Protein 3EOP (pdb70)

InterPro domains:
  IPR002740 EVE domain [PF01878] (56-218)
  IPR015947 PUA-like superfamily [SSF88697] (55-221)
  IPR047197 Thymocyte nuclear protein 1-like, EVE domain [cd21133] (55-219)
  IPR052181 5-Hydroxymethylcytosine binding [PTHR14087] (1-223)

GO terms:
  GO:0005515 protein binding (F, IPI)
  GO:0001650 fibrillar center (C, IDA)
  GO:0005654 nucleoplasm (C, IDA)
  GO:0005634 nucleus (C, HDA)

Secondary structure (DSSP, 8-state):
-EEEEEEBSS--BSSSSB-B--SHHHHTSGGGEEE------HHHHHHHHH--TT-EEEEEE--SSS-EEEEEEEEEEEEEE-GGGT-TTSTT--TT--TTS-S-EEEEEEEEEEEEEEEEHHHHHHHHHHHHHHT-TTSS-HHHH-TT-SEEEE-HHHHHHHHHGGG--/-EEEEEPP------HHHHHHSGGGEEE------HHHHHHHHH--TT-EEEEEE--SSS-EEEEEEEESS--EE-GGGG-TTSTT--TT--TTS-S-EE-EEEEEEEEEEEEEHHHHHHHHHHHHHS--TTTT-HHHH-TT-SEEEE-HHHHHHHHHHHH--

Solvent-accessible surface area: 17360 Å² total; per-residue (Å²): 89,35,8,0,0,34,21,44,24,121,64,92,92,34,34,47,65,49,34,112,40,12,2,88,51,0,69,85,61,108,177,59,33,25,44,18,63,12,14,56,44,118,87,0,36,81,47,0,111,60,2,139,108,44,32,57,0,0,0,6,20,42,26,42,151,82,27,0,0,10,0,6,0,72,1,57,85,80,33,68,68,0,85,11,0,44,71,125,118,27,7,38,49,26,96,62,7,130,135,131,114,27,54,7,5,6,0,20,0,47,30,64,88,70,11,146,73,72,0,47,50,76,35,0,98,60,82,17,88,47,24,135,95,115,54,21,26,0,110,106,1,23,5,44,68,118,144,188,4,36,0,0,42,9,76,130,102,11,16,92,42,0,48,36,4,13,120,102,207,94,55,7,0,0,42,5,68,79,150,84,155,61,22,9,102,55,0,68,76,65,113,165,64,29,24,50,18,58,13,9,36,42,109,77,0,38,72,46,0,104,59,2,126,111,49,32,56,0,0,0,14,46,12,45,61,161,97,24,0,0,10,0,6,0,79,2,53,98,73,36,63,68,0,122,22,0,50,60,54,150,26,67,30,46,12,84,69,12,151,129,134,118,22,60,10,7,14,0,25,0,44,19,60,83,78,12,146,69,70,0,48,50,76,51,0,74,56,62,11,96,49,22,119,87,101,66,22,35,0,101,105,0,27,6,23,88,80,132,174,3,33,0,0,41,15,62,136,109,14,13,86,42,0,51,51,1,11,100,100,214

CATH classification: 3.10.590.10

Foldseek 3Di:
DEKEFEFACDWDADPNRTRHDAQVNLVVDVLSKDKPADDDDLVQQVVLQVDDFFHKYFYWHPDDVFTFTWAIKTFHWGKDDRVQCPVPPDPNHPPPADPVHGPGIITMIHGDTTQLDTDTVVNLVVVCVVCCVVPAQNVCPCVVVPVDHRMDDGDVRVVVVVNVVSPPD/DEKAFEQPLVSDDDQVVQCVPVQSKDKRDDDDDDVLQVVLQVFDFPHKYFYWYSPVPWIATWAMKTFPFGKDDHVLCCDPPHPNHPPPADPVHGPGIITMIHGDDTLLDTDTPVNLVVVCVVCCVPNALNVPPCVPVPVPRSMDDGDPRRVVVVNVVSVVD

Radius of gyration: 22.42 Å; Cα contacts (8 Å, |Δi|>4): 683; chains: 2; bounding box: 54×55×52 Å

Sequence (330 aa):
SHWLMKSEPESRLEKGVDVKFSIEDLKAQPKQTTCWDGVRNYQARNFLRAMKLGEEAFFYHSNCKEPGIAGLMKIVKEAYPDHTQFEKNNPHYDPSSKEDNPKWSMVDVQFVRMMKRFIPLAELKSYHQAHKATGGPLKNMVLFTRQRLSIQPLTQEEFDFVLSLEELESHWLMKSEPDVKFSIEDLKAQPKQTTCWDGVRNYQARNFLRAMKLGEEAFFYHSNCKEPGIAGLMKIVKEAYPDHTQFEKNNPHYDPSSKEDNPKWSMVDVQFVRMMKRFIPLAELKSYHQAHKATGGPLKNMVLFTRQRLSIQPLTQEEFDFVLSLEELE

Organism: Homo sapiens (NCBI:txid9606)

Nearest PDB structures (foldseek):
  3eop-assembly1_A  TM=1.006E+00  e=1.923E-37  Homo sapiens
  5j3e-assembly2_B  TM=9.908E-01  e=4.481E-33  Homo sapiens
  3eop-assembly2_B  TM=9.864E-01  e=2.620E-30  Homo sapiens
  2ar1-assembly1_A  TM=9.459E-01  e=8.388E-18  Leishmania major
  2g2x-assembly3_C  TM=8.924E-01  e=4.863E-16  Pseudomonas putida KT2440

Structure (mmCIF, N/CA/C/O backbone):
data_3EOP
#
_entry.id   3EOP
#
_cell.length_a   51.258
_cell.length_b   51.258
_cell.length_c   122.400
_cell.angle_alpha   90.000
_cell.angle_beta   90.000
_cell.angle_gamma   120.000
#
_symmetry.space_group_name_H-M   'P 31'
#
loop_
_entity.id
_entity.type
_entity.pdbx_description
1 polymer 'Thymocyte nuclear protein 1'
2 non-polymer 'SULFATE ION'
3 water water
#
loop_
_atom_site.group_PDB
_atom_site.id
_atom_site.type_symbol
_atom_site.label_atom_id
_atom_site.label_alt_id
_atom_site.label_comp_id
_atom_site.label_asym_id
_atom_site.label_entity_id
_atom_site.label_seq_id
_atom_site.pdbx_PDB_ins_code
_atom_site.Cartn_x
_atom_site.Cartn_y
_atom_site.Cartn_z
_atom_site.occupancy
_atom_site.B_iso_or_equiv
_atom_site.auth_seq_id
_atom_site.auth_comp_id
_atom_site.auth_asym_id
_atom_site.auth_atom_id
_atom_site.pdbx_PDB_model_num
ATOM 1 N N . SER A 1 2 ? -1.165 -0.385 48.329 1.00 35.15 55 SER A N 1
ATOM 2 C CA . SER A 1 2 ? -1.196 0.691 49.361 1.00 33.37 55 SER A CA 1
ATOM 3 C C . SER A 1 2 ? -0.603 0.240 50.683 1.00 33.85 55 SER A C 1
ATOM 4 O O . SER A 1 2 ? -0.742 -0.916 51.081 1.00 34.15 55 SER A O 1
ATOM 7 N N . HIS A 1 3 ? 0.062 1.174 51.354 1.00 34.45 56 HIS A N 1
ATOM 8 C CA . HIS A 1 3 ? 0.678 0.930 52.652 1.00 34.65 56 HIS A CA 1
ATOM 9 C C . HIS A 1 3 ? 0.157 2.018 53.581 1.00 32.50 56 HIS A C 1
ATOM 10 O O . HIS A 1 3 ? -0.087 3.147 53.148 1.00 33.41 56 HIS A O 1
ATOM 17 N N . TRP A 1 4 ? -0.003 1.697 54.858 1.00 30.27 57 TRP A N 1
ATOM 18 C CA . TRP A 1 4 ? -0.524 2.691 55.783 1.00 27.80 57 TRP A CA 1
ATOM 19 C C . TRP A 1 4 ? 0.190 2.821 57.120 1.00 27.24 57 TRP A C 1
ATOM 20 O O . TRP A 1 4 ? 0.987 1.965 57.516 1.00 23.51 57 TRP A O 1
ATOM 31 N N . LEU A 1 5 ? -0.131 3.923 57.795 1.00 25.96 58 LEU A N 1
ATOM 32 C CA . LEU A 1 5 ? 0.381 4.268 59.110 1.00 26.34 58 LEU A CA 1
ATOM 33 C C . LEU A 1 5 ? -0.846 4.615 59.953 1.00 27.30 58 LEU A C 1
ATOM 34 O O . LEU A 1 5 ? -1.634 5.494 59.588 1.00 28.43 58 LEU A O 1
ATOM 39 N N . MET A 1 6 ? -1.013 3.941 61.080 1.00 25.53 59 MET A N 1
ATOM 40 C CA . MET A 1 6 ? -2.173 4.208 61.916 1.00 26.75 59 MET A CA 1
ATOM 41 C C . MET A 1 6 ? -1.778 4.538 63.354 1.00 26.97 59 MET A C 1
ATOM 42 O O . MET A 1 6 ? -1.105 3.755 64.023 1.00 26.52 59 MET A O 1
ATOM 47 N N . LYS A 1 7 ? -2.200 5.715 63.810 1.00 29.50 60 LYS A N 1
ATOM 48 C CA . LYS A 1 7 ? -1.887 6.198 65.154 1.00 31.50 60 LYS A CA 1
ATOM 49 C C . LYS A 1 7 ? -2.924 5.803 66.201 1.00 31.02 60 LYS A C 1
ATOM 50 O O . LYS A 1 7 ? -4.113 5.686 65.904 1.00 29.57 60 LYS A O 1
ATOM 56 N N . SER A 1 8 ? -2.451 5.619 67.431 1.00 31.69 61 SER A N 1
ATOM 57 C CA . SER A 1 8 ? -3.297 5.251 68.564 1.00 32.42 61 SER A CA 1
ATOM 58 C C . SER A 1 8 ? -2.566 5.561 69.868 1.00 33.87 61 SER A C 1
ATOM 59 O O . SER A 1 8 ? -1.336 5.629 69.904 1.00 34.09 61 SER A O 1
ATOM 62 N N . GLU A 1 9 ? -3.331 5.740 70.938 1.00 36.39 62 GLU A N 1
ATOM 63 C CA . GLU A 1 9 ? -2.769 6.077 72.240 1.00 38.59 62 GLU A CA 1
ATOM 64 C C . GLU A 1 9 ? -2.118 4.918 72.976 1.00 39.05 62 GLU A C 1
ATOM 65 O O . GLU A 1 9 ? -2.793 3.980 73.388 1.00 38.72 62 GLU A O 1
ATOM 71 N N . PRO A 1 10 ? -0.787 4.966 73.142 1.00 38.60 63 PRO A N 1
ATOM 72 C CA . PRO A 1 10 ? -0.117 3.878 73.856 1.00 38.96 63 PRO A CA 1
ATOM 73 C C . PRO A 1 10 ? -0.403 3.956 75.359 1.00 39.15 63 PRO A C 1
ATOM 74 O O . PRO A 1 10 ? -0.820 2.975 75.964 1.00 39.42 63 PRO A O 1
ATOM 78 N N . GLU A 1 11 ? -0.197 5.128 75.952 1.00 39.33 64 GLU A N 1
ATOM 79 C CA . GLU A 1 11 ? -0.434 5.298 77.379 1.00 41.19 64 GLU A CA 1
ATOM 80 C C . GLU A 1 11 ? -1.781 5.949 77.689 1.00 41.45 64 GLU A C 1
ATOM 81 O O . GLU A 1 11 ? -2.313 6.730 76.899 1.00 41.55 64 GLU A O 1
ATOM 87 N N . SER A 1 12 ? -2.316 5.620 78.860 1.00 43.45 65 SER A N 1
ATOM 88 C CA . SER A 1 12 ? -3.606 6.121 79.329 1.00 45.10 65 SER A CA 1
ATOM 89 C C . SER A 1 12 ? -3.810 7.632 79.235 1.00 47.11 65 SER A C 1
ATOM 90 O O . SER A 1 12 ? -2.891 8.416 79.482 1.00 47.24 65 SER A O 1
ATOM 93 N N . ARG A 1 13 ? -5.031 8.024 78.878 1.00 48.68 66 ARG A N 1
ATOM 94 C CA . ARG A 1 13 ? -5.407 9.429 78.767 1.00 50.43 66 ARG A CA 1
ATOM 95 C C . ARG A 1 13 ? -6.919 9.542 78.618 1.00 50.84 66 ARG A C 1
ATOM 96 O O . ARG A 1 13 ? -7.511 8.946 77.717 1.00 50.11 66 ARG A O 1
ATOM 104 N N . LEU A 1 14 ? -7.543 10.311 79.503 1.00 51.68 67 LEU A N 1
ATOM 105 C CA . LEU A 1 14 ? -8.989 10.487 79.459 1.00 52.69 67 LEU A CA 1
ATOM 106 C C . LEU A 1 14 ? -9.381 11.573 78.459 1.00 53.48 67 LEU A C 1
ATOM 107 O O . LEU A 1 14 ? -8.682 12.576 78.302 1.00 53.94 67 LEU A O 1
ATOM 112 N N . GLU A 1 15 ? -10.503 11.362 77.780 1.00 54.46 68 GLU A N 1
ATOM 113 C CA . GLU A 1 15 ? -11.010 12.333 76.826 1.00 55.91 68 GLU A CA 1
ATOM 114 C C . GLU A 1 15 ? -12.261 12.924 77.478 1.00 55.73 68 GLU A C 1
ATOM 115 O O . GLU A 1 15 ? -12.166 13.579 78.523 1.00 56.17 68 GLU A O 1
ATOM 121 N N . LYS A 1 16 ? -13.427 12.696 76.885 1.00 54.49 69 LYS A N 1
ATOM 122 C CA . LYS A 1 16 ? -14.664 13.206 77.472 1.00 53.38 69 LYS A CA 1
ATOM 123 C C . LYS A 1 16 ? -14.993 12.302 78.651 1.00 52.34 69 LYS A C 1
ATOM 124 O O . LYS A 1 16 ? -16.088 11.746 78.741 1.00 52.66 69 LYS A O 1
ATOM 130 N N . GLY A 1 17 ? -14.023 12.159 79.548 1.00 50.78 70 GLY A N 1
ATOM 131 C CA . GLY A 1 17 ? -14.195 11.311 80.710 1.00 50.03 70 GLY A CA 1
ATOM 132 C C . GLY A 1 17 ? -13.755 9.883 80.440 1.00 49.77 70 GLY A C 1
ATOM 133 O O . GLY A 1 17 ? -13.450 9.142 81.372 1.00 49.91 70 GLY A O 1
ATOM 134 N N . VAL A 1 18 ? -13.713 9.500 79.165 1.00 49.65 71 VAL A N 1
ATOM 135 C CA . VAL A 1 18 ? -13.320 8.144 78.774 1.00 48.79 71 VAL A CA 1
ATOM 136 C C . VAL A 1 18 ? -11.853 7.986 78.364 1.00 48.13 71 VAL A C 1
ATOM 137 O O . VAL A 1 18 ? -11.282 8.843 77.689 1.00 46.92 71 VAL A O 1
ATOM 141 N N . ASP A 1 19 ? -11.265 6.861 78.763 1.00 47.87 72 ASP A N 1
ATOM 142 C CA . ASP A 1 19 ? -9.875 6.547 78.457 1.00 47.22 72 ASP A CA 1
ATOM 143 C C . ASP A 1 19 ? -9.769 5.956 77.049 1.00 46.40 72 ASP A C 1
ATOM 144 O O . ASP A 1 19 ? -10.466 4.995 76.716 1.00 46.25 72 ASP A O 1
ATOM 149 N N . VAL A 1 20 ? -8.886 6.527 76.237 1.00 44.33 73 VAL A N 1
ATOM 150 C CA . VAL A 1 20 ? -8.691 6.078 74.862 1.00 43.90 73 VAL A CA 1
ATOM 151 C C . VAL A 1 20 ? -7.419 5.257 74.666 1.00 43.29 73 VAL A C 1
ATOM 152 O O . VAL A 1 20 ? -7.009 5.002 73.535 1.00 42.82 73 VAL A O 1
ATOM 156 N N . LYS A 1 21 ? -6.803 4.841 75.767 1.00 42.22 74 LYS A N 1
ATOM 157 C CA . LYS A 1 21 ? -5.573 4.058 75.710 1.00 41.09 74 LYS A CA 1
ATOM 158 C C . LYS A 1 21 ? -5.698 2.782 74.879 1.00 39.92 74 LYS A C 1
ATOM 159 O O . LYS A 1 21 ? -6.742 2.126 74.860 1.00 39.47 74 LYS A O 1
ATOM 165 N N . PHE A 1 22 ? -4.610 2.437 74.200 1.00 39.21 75 PHE A N 1
ATOM 166 C CA . PHE A 1 22 ? -4.543 1.242 73.362 1.00 38.05 75 PHE A CA 1
ATOM 167 C C . PHE A 1 22 ? -3.214 1.249 72.612 1.00 37.93 75 PHE A C 1
ATOM 168 O O . PHE A 1 22 ? -3.077 1.897 71.574 1.00 37.56 75 PHE A O 1
ATOM 176 N N . SER A 1 23 ? -2.232 0.540 73.154 1.00 37.77 76 SER A N 1
ATOM 177 C CA . SER A 1 23 ? -0.923 0.461 72.533 1.00 37.32 76 SER A CA 1
ATOM 178 C C . SER A 1 23 ? -0.885 -0.763 71.636 1.00 37.45 76 SER A C 1
ATOM 179 O O . SER A 1 23 ? -1.916 -1.386 71.376 1.00 37.28 76 SER A O 1
ATOM 182 N N . ILE A 1 24 ? 0.308 -1.107 71.168 1.00 36.34 77 ILE A N 1
ATOM 183 C CA . ILE A 1 24 ? 0.478 -2.258 70.300 1.00 35.97 77 ILE A CA 1
ATOM 184 C C . ILE A 1 24 ? 0.291 -3.549 71.099 1.00 36.15 77 ILE A C 1
ATOM 185 O O . ILE A 1 24 ? -0.178 -4.558 70.566 1.00 34.49 77 ILE A O 1
ATOM 190 N N . GLU A 1 25 ? 0.635 -3.503 72.385 1.00 35.02 78 GLU A N 1
ATOM 191 C CA . GLU A 1 25 ? 0.507 -4.675 73.255 1.00 35.11 78 GLU A CA 1
ATOM 192 C C . GLU A 1 25 ? -0.965 -5.065 73.471 1.00 32.89 78 GLU A C 1
ATOM 193 O O . GLU A 1 25 ? -1.306 -6.250 73.554 1.00 30.38 78 GLU A O 1
ATOM 199 N N . ASP A 1 26 ? -1.831 -4.060 73.555 1.00 31.96 79 ASP A N 1
ATOM 200 C CA . ASP A 1 26 ? -3.259 -4.287 73.770 1.00 33.62 79 ASP A CA 1
ATOM 201 C C . ASP A 1 26 ? -3.889 -4.953 72.558 1.00 34.71 79 ASP A C 1
ATOM 202 O O . ASP A 1 26 ? -4.967 -5.541 72.652 1.00 34.52 79 ASP A O 1
ATOM 207 N N . LEU A 1 27 ? -3.220 -4.846 71.415 1.00 35.25 80 LEU A N 1
ATOM 208 C CA . LEU A 1 27 ? -3.720 -5.451 70.191 1.00 36.83 80 LEU A CA 1
ATOM 209 C C . LEU A 1 27 ? -3.311 -6.918 70.203 1.00 38.52 80 LEU A C 1
ATOM 210 O O . LEU A 1 27 ? -4.096 -7.809 69.858 1.00 37.84 80 LEU A O 1
ATOM 215 N N . LYS A 1 28 ? -2.070 -7.154 70.612 1.00 39.25 81 LYS A N 1
ATOM 216 C CA . LYS A 1 28 ? -1.531 -8.502 70.707 1.00 41.40 81 LYS A CA 1
ATOM 217 C C . LYS A 1 28 ? -2.381 -9.256 71.733 1.00 41.91 81 LYS A C 1
ATOM 218 O O . LYS A 1 28 ? -2.710 -10.426 71.542 1.00 40.51 81 LYS A O 1
ATOM 224 N N . ALA A 1 29 ? -2.755 -8.558 72.807 1.00 43.44 82 ALA A N 1
ATOM 225 C CA . ALA A 1 29 ? -3.571 -9.136 73.878 1.00 42.43 82 ALA A CA 1
ATOM 226 C C . ALA A 1 29 ? -5.031 -9.334 73.487 1.00 42.02 82 ALA A C 1
ATOM 227 O O . ALA A 1 29 ? -5.858 -9.690 74.326 1.00 41.02 82 ALA A O 1
ATOM 229 N N . GLN A 1 30 ? -5.348 -9.092 72.220 1.00 42.68 83 GLN A N 1
ATOM 230 C CA . GLN A 1 30 ? -6.714 -9.264 71.731 1.00 43.61 83 GLN A CA 1
ATOM 231 C C . GLN A 1 30 ? -6.875 -10.660 71.151 1.00 44.01 83 GLN A C 1
ATOM 232 O O . GLN A 1 30 ? -5.915 -11.244 70.642 1.00 41.94 83 GLN A O 1
ATOM 238 N N . PRO A 1 31 ? -8.097 -11.216 71.217 1.00 44.91 84 PRO A N 1
ATOM 239 C CA . PRO A 1 31 ? -8.307 -12.555 70.668 1.00 45.23 84 PRO A CA 1
ATOM 240 C C . PRO A 1 31 ? -7.909 -12.518 69.195 1.00 46.17 84 PRO A C 1
ATOM 241 O O . PRO A 1 31 ? -8.371 -11.662 68.437 1.00 46.39 84 PRO A O 1
ATOM 245 N N . LYS A 1 32 ? -7.034 -13.437 68.804 1.00 47.41 85 LYS A N 1
ATOM 246 C CA . LYS A 1 32 ? -6.542 -13.491 67.433 1.00 46.85 85 LYS A CA 1
ATOM 247 C C . LYS A 1 32 ? -5.793 -12.203 67.107 1.00 45.56 85 LYS A C 1
ATOM 248 O O . LYS A 1 32 ? -5.544 -11.885 65.942 1.00 46.12 85 LYS A O 1
ATOM 254 N N . GLN A 1 33 ? -5.434 -11.474 68.160 1.00 43.79 86 GLN A N 1
ATOM 255 C CA . GLN A 1 33 ? -4.694 -10.225 68.040 1.00 41.74 86 GLN A CA 1
ATOM 256 C C . GLN A 1 33 ? -5.352 -9.304 67.025 1.00 39.42 86 GLN A C 1
ATOM 257 O O . GLN A 1 33 ? -4.687 -8.663 66.209 1.00 36.57 86 GLN A O 1
ATOM 263 N N . THR A 1 34 ? -6.676 -9.249 67.096 1.00 37.22 87 THR A N 1
ATOM 264 C CA . THR A 1 34 ? -7.453 -8.421 66.195 1.00 36.23 87 THR A CA 1
ATOM 265 C C . THR A 1 34 ? -8.303 -7.436 66.983 1.00 35.78 87 THR A C 1
ATOM 266 O O . THR A 1 34 ? -8.597 -7.654 68.162 1.00 35.92 87 THR A O 1
ATOM 270 N N . THR A 1 35 ? -8.670 -6.343 66.325 1.00 34.65 88 THR A N 1
ATOM 271 C CA . THR A 1 35 ? -9.505 -5.318 66.932 1.00 34.94 88 THR A CA 1
ATOM 272 C C . THR A 1 35 ? -10.120 -4.443 65.847 1.00 35.65 88 THR A C 1
ATOM 273 O O . THR A 1 35 ? -9.704 -4.480 64.680 1.00 34.93 88 THR A O 1
ATOM 277 N N . CYS A 1 36 ? -11.123 -3.670 66.248 1.00 35.15 89 CYS A N 1
ATOM 278 C CA . CYS A 1 36 ? -11.799 -2.738 65.361 1.00 34.15 89 CYS A CA 1
ATOM 279 C C . CYS A 1 36 ? -11.195 -1.372 65.663 1.00 32.69 89 CYS A C 1
ATOM 280 O O . CYS A 1 36 ? -11.243 -0.903 66.802 1.00 31.35 89 CYS A O 1
ATOM 283 N N . TRP A 1 37 ? -10.611 -0.743 64.650 1.00 32.95 90 TRP A N 1
ATOM 284 C CA . TRP A 1 37 ? -9.981 0.567 64.832 1.00 34.03 90 TRP A CA 1
ATOM 285 C C . TRP A 1 37 ? -11.039 1.674 64.822 1.00 33.98 90 TRP A C 1
ATOM 286 O O . TRP A 1 37 ? -11.237 2.359 63.811 1.00 34.54 90 TRP A O 1
ATOM 297 N N . ASP A 1 38 ? -11.705 1.841 65.964 1.00 32.82 91 ASP A N 1
ATOM 298 C CA . ASP A 1 38 ? -12.772 2.825 66.126 1.00 32.54 91 ASP A CA 1
ATOM 299 C C . ASP A 1 38 ? -12.214 4.210 66.393 1.00 30.38 91 ASP A C 1
ATOM 300 O O . ASP A 1 38 ? -11.003 4.385 66.493 1.00 30.41 91 ASP A O 1
ATOM 305 N N . GLY A 1 39 ? -13.110 5.190 66.492 1.00 28.05 92 GLY A N 1
ATOM 306 C CA . GLY A 1 39 ? -12.695 6.545 66.804 1.00 27.40 92 GLY A CA 1
ATOM 307 C C . GLY A 1 39 ? -12.528 7.579 65.711 1.00 26.25 92 GLY A C 1
ATOM 308 O O . GLY A 1 39 ? -12.990 8.711 65.865 1.00 27.86 92 GLY A O 1
ATOM 309 N N . VAL A 1 40 ? -11.866 7.203 64.621 1.00 24.21 93 VAL A N 1
ATOM 310 C CA . VAL A 1 40 ? -11.606 8.120 63.511 1.00 23.02 93 VAL A CA 1
ATOM 311 C C . VAL A 1 40 ? -12.770 9.018 63.096 1.00 23.53 93 VAL A C 1
ATOM 312 O O . VAL A 1 40 ? -13.813 8.548 62.661 1.00 22.81 93 VAL A O 1
ATOM 316 N N . ARG A 1 41 ? -12.569 10.326 63.231 1.00 25.73 94 ARG A N 1
ATOM 317 C CA . ARG A 1 41 ? -13.590 11.301 62.879 1.00 26.52 94 ARG A CA 1
ATOM 318 C C . ARG A 1 41 ? -13.073 12.350 61.899 1.00 27.95 94 ARG A C 1
ATOM 319 O O . ARG A 1 41 ? -13.724 13.374 61.668 1.00 29.78 94 ARG A O 1
ATOM 327 N N . ASN A 1 42 ? -11.904 12.089 61.316 1.00 26.83 95 ASN A N 1
ATOM 328 C CA . ASN A 1 42 ? -11.312 13.006 60.337 1.00 22.91 95 ASN A CA 1
ATOM 329 C C . ASN A 1 42 ? -11.663 12.548 58.918 1.00 20.09 95 ASN A C 1
ATOM 330 O O . ASN A 1 42 ? -11.214 11.488 58.469 1.00 18.26 95 ASN A O 1
ATOM 335 N N . TYR A 1 43 ? -12.463 13.353 58.222 1.00 16.15 96 TYR A N 1
ATOM 336 C CA . TYR A 1 43 ? -12.888 13.050 56.859 1.00 17.30 96 TYR A CA 1
ATOM 337 C C . TYR A 1 43 ? -11.760 12.521 55.987 1.00 16.82 96 TYR A C 1
ATOM 338 O O . TYR A 1 43 ? -11.897 11.454 55.380 1.00 18.51 96 TYR A O 1
ATOM 347 N N . GLN A 1 44 ? -10.640 13.229 55.933 1.00 14.69 97 GLN A N 1
ATOM 348 C CA . GLN A 1 44 ? -9.520 12.738 55.145 1.00 16.01 97 GLN A CA 1
ATOM 349 C C . GLN A 1 44 ? -9.024 11.389 55.697 1.00 18.09 97 GLN A C 1
ATOM 350 O O . GLN A 1 44 ? -8.532 10.549 54.946 1.00 22.32 97 GLN A O 1
ATOM 356 N N . ALA A 1 45 ? -9.150 11.182 57.006 1.00 17.61 98 ALA A N 1
ATOM 357 C CA . ALA A 1 45 ? -8.719 9.926 57.627 1.00 15.30 98 ALA A CA 1
ATOM 358 C C . ALA A 1 45 ? -9.734 8.831 57.308 1.00 16.54 98 ALA A C 1
ATOM 359 O O . ALA A 1 45 ? -9.359 7.691 57.029 1.00 11.00 98 ALA A O 1
ATOM 361 N N . ARG A 1 46 ? -11.015 9.204 57.361 1.00 16.13 99 ARG A N 1
ATOM 362 C CA . ARG A 1 46 ? -12.105 8.297 57.075 1.00 18.39 99 ARG A CA 1
ATOM 363 C C . ARG A 1 46 ? -11.974 7.768 55.646 1.00 18.22 99 ARG A C 1
ATOM 364 O O . ARG A 1 46 ? -11.942 6.556 55.424 1.00 17.82 99 ARG A O 1
ATOM 372 N N . ASN A 1 47 ? -11.875 8.676 54.681 1.00 19.33 100 ASN A N 1
ATOM 373 C CA . ASN A 1 47 ? -11.769 8.263 53.288 1.00 19.97 100 ASN A CA 1
ATOM 374 C C . ASN A 1 47 ? -10.578 7.361 52.990 1.00 19.96 100 ASN A C 1
ATOM 375 O O . ASN A 1 47 ? -10.561 6.684 51.961 1.00 17.86 100 ASN A O 1
ATOM 380 N N . PHE A 1 48 ? -9.585 7.341 53.875 1.00 21.58 101 PHE A N 1
ATOM 381 C CA . PHE A 1 48 ? -8.447 6.442 53.665 1.00 21.01 101 PHE A CA 1
ATOM 382 C C . PHE A 1 48 ? -8.873 5.062 54.171 1.00 21.11 101 PHE A C 1
ATOM 383 O O . PHE A 1 48 ? -8.598 4.034 53.537 1.00 20.45 101 PHE A O 1
ATOM 391 N N . LEU A 1 49 ? -9.554 5.047 55.318 1.00 20.34 102 LEU A N 1
ATOM 392 C CA . LEU A 1 49 ? -10.041 3.802 55.906 1.00 18.89 102 LEU A CA 1
ATOM 393 C C . LEU A 1 49 ? -10.953 3.093 54.911 1.00 17.50 102 LEU A C 1
ATOM 394 O O . LEU A 1 49 ? -10.985 1.856 54.837 1.00 17.33 102 LEU A O 1
ATOM 399 N N . ARG A 1 50 ? -11.704 3.888 54.162 1.00 16.84 103 ARG A N 1
ATOM 400 C CA . ARG A 1 50 ? -12.621 3.360 53.172 1.00 21.57 103 ARG A CA 1
ATOM 401 C C . ARG A 1 50 ? -11.894 2.800 51.958 1.00 21.08 103 ARG A C 1
ATOM 402 O O . ARG A 1 50 ? -12.379 1.875 51.306 1.00 21.58 103 ARG A O 1
ATOM 410 N N . ALA A 1 51 ? -10.719 3.349 51.675 1.00 23.05 104 ALA A N 1
ATOM 411 C CA . ALA A 1 51 ? -9.927 2.920 50.533 1.00 23.08 104 ALA A CA 1
ATOM 412 C C . ALA A 1 51 ? -8.970 1.768 50.815 1.00 24.21 104 ALA A C 1
ATOM 413 O O . ALA A 1 51 ? -8.319 1.278 49.893 1.00 26.68 104 ALA A O 1
ATOM 415 N N . MET A 1 52 ? -8.876 1.329 52.068 1.00 23.35 105 MET A N 1
ATOM 416 C CA . MET A 1 52 ? -7.961 0.230 52.404 1.00 23.65 105 MET A CA 1
ATOM 417 C C . MET A 1 52 ? -8.443 -1.119 51.880 1.00 23.45 105 MET A C 1
ATOM 418 O O . MET A 1 52 ? -9.637 -1.414 51.904 1.00 23.35 105 MET A O 1
ATOM 423 N N . LYS A 1 53 ? -7.509 -1.935 51.403 1.00 23.16 106 LYS A N 1
ATOM 424 C CA . LYS A 1 53 ? -7.860 -3.255 50.896 1.00 24.56 106 LYS A CA 1
ATOM 425 C C . LYS A 1 53 ? -7.385 -4.346 51.850 1.00 24.39 106 LYS A C 1
ATOM 426 O O . LYS A 1 53 ? -6.402 -4.169 52.580 1.00 17.59 106 LYS A O 1
ATOM 432 N N . LEU A 1 54 ? -8.106 -5.465 51.849 1.00 25.11 107 LEU A N 1
ATOM 433 C CA . LEU A 1 54 ? -7.772 -6.600 52.700 1.00 25.24 107 LEU A CA 1
ATOM 434 C C . LEU A 1 54 ? -6.357 -7.027 52.339 1.00 26.56 107 LEU A C 1
ATOM 435 O O . LEU A 1 54 ? -6.019 -7.118 51.155 1.00 24.81 107 LEU A O 1
ATOM 440 N N . GLY A 1 55 ? -5.532 -7.285 53.350 1.00 28.30 108 GLY A N 1
ATOM 441 C CA . GLY A 1 55 ? -4.172 -7.730 53.090 1.00 30.53 108 GLY A CA 1
ATOM 442 C C . GLY A 1 55 ? -3.108 -6.656 53.187 1.00 31.35 108 GLY A C 1
ATOM 443 O O . GLY A 1 55 ? -2.000 -6.908 53.669 1.00 34.30 108 GLY A O 1
ATOM 444 N N . GLU A 1 56 ? -3.430 -5.459 52.716 1.00 30.69 109 GLU A N 1
ATOM 445 C CA . GLU A 1 56 ? -2.484 -4.358 52.778 1.00 29.62 109 GLU A CA 1
ATOM 446 C C . GLU A 1 56 ? -1.987 -4.269 54.217 1.00 29.61 109 GLU A C 1
ATOM 447 O O . GLU A 1 56 ? -2.699 -4.653 55.145 1.00 31.12 109 GLU A O 1
ATOM 453 N N . GLU A 1 57 ? -0.767 -3.779 54.402 1.00 27.68 110 GLU A N 1
ATOM 454 C CA . GLU A 1 57 ? -0.208 -3.671 55.735 1.00 28.33 110 GLU A CA 1
ATOM 455 C C . GLU A 1 57 ? -0.230 -2.241 56.260 1.00 28.17 110 GLU A C 1
ATOM 456 O O . GLU A 1 57 ? -0.406 -1.290 55.497 1.00 27.86 110 GLU A O 1
ATOM 462 N N . ALA A 1 58 ? -0.060 -2.103 57.573 1.00 26.43 111 ALA A N 1
ATOM 463 C CA . ALA A 1 58 ? -0.063 -0.796 58.218 1.00 25.46 111 ALA A CA 1
ATOM 464 C C . ALA A 1 58 ? 0.786 -0.770 59.484 1.00 25.58 111 ALA A C 1
ATOM 465 O O . ALA A 1 58 ? 0.632 -1.612 60.367 1.00 24.96 111 ALA A O 1
ATOM 467 N N . PHE A 1 59 ? 1.682 0.206 59.572 1.00 24.75 112 PHE A N 1
ATOM 468 C CA . PHE A 1 59 ? 2.520 0.339 60.755 1.00 23.79 112 PHE A CA 1
ATOM 469 C C . PHE A 1 59 ? 1.655 0.805 61.924 1.00 22.96 112 PHE A C 1
ATOM 470 O O . PHE A 1 59 ? 0.845 1.718 61.779 1.00 23.89 112 PHE A O 1
ATOM 478 N N . PHE A 1 60 ? 1.828 0.178 63.080 1.00 22.82 113 PHE A N 1
ATOM 479 C CA . PHE A 1 60 ? 1.085 0.577 64.266 1.00 22.28 113 PHE A CA 1
ATOM 480 C C . PHE A 1 60 ? 1.896 1.679 64.954 1.00 21.56 113 PHE A C 1
ATOM 481 O O . PHE A 1 60 ? 2.918 1.395 65.581 1.00 17.20 113 PHE A O 1
ATOM 489 N N . TYR A 1 61 ? 1.425 2.922 64.830 1.00 19.80 114 TYR A N 1
ATOM 490 C CA . TYR A 1 61 ? 2.090 4.081 65.412 1.00 21.76 114 TYR A CA 1
ATOM 491 C C . TYR A 1 61 ? 1.579 4.471 66.803 1.00 24.00 114 TYR A C 1
ATOM 492 O O . TYR A 1 61 ? 0.371 4.565 67.030 1.00 24.43 114 TYR A O 1
ATOM 501 N N . HIS A 1 62 ? 2.506 4.686 67.734 1.00 24.68 115 HIS A N 1
ATOM 502 C CA . HIS A 1 62 ? 2.134 5.093 69.086 1.00 25.13 115 HIS A CA 1
ATOM 503 C C . HIS A 1 62 ? 2.216 6.608 69.137 1.00 28.02 115 HIS A C 1
ATOM 504 O O . HIS A 1 62 ? 3.286 7.185 68.961 1.00 26.47 115 HIS A O 1
ATOM 511 N N . SER A 1 63 ? 1.075 7.252 69.357 1.00 31.62 116 SER A N 1
ATOM 512 C CA . SER A 1 63 ? 1.034 8.700 69.439 1.00 34.85 116 SER A CA 1
ATOM 513 C C . SER A 1 63 ? 1.155 9.035 70.915 1.00 36.93 116 SER A C 1
ATOM 514 O O . SER A 1 63 ? 0.157 9.288 71.601 1.00 37.04 116 SER A O 1
ATOM 517 N N . ASN A 1 64 ? 2.390 9.004 71.397 1.00 37.68 117 ASN A N 1
ATOM 518 C CA . ASN A 1 64 ? 2.692 9.278 72.790 1.00 38.86 117 ASN A CA 1
ATOM 519 C C . ASN A 1 64 ? 3.432 10.606 72.872 1.00 40.35 117 ASN A C 1
ATOM 520 O O . ASN A 1 64 ? 3.913 11.112 71.857 1.00 40.99 117 ASN A O 1
ATOM 525 N N . CYS A 1 65 ? 3.514 11.169 74.076 1.00 41.98 118 CYS A N 1
ATOM 526 C CA . CYS A 1 65 ? 4.199 12.445 74.292 1.00 42.04 118 CYS A CA 1
ATOM 527 C C . CYS A 1 65 ? 5.662 12.198 74.666 1.00 42.44 118 CYS A C 1
ATOM 528 O O . CYS A 1 65 ? 6.567 12.818 74.111 1.00 41.37 118 CYS A O 1
ATOM 531 N N . LYS A 1 66 ? 5.889 11.275 75.596 1.00 43.41 119 LYS A N 1
ATOM 532 C CA . LYS A 1 66 ? 7.243 10.948 76.030 1.00 44.00 119 LYS A CA 1
ATOM 533 C C . LYS A 1 66 ? 8.023 10.107 75.014 1.00 43.03 119 LYS A C 1
ATOM 534 O O . LYS A 1 66 ? 9.234 10.272 74.874 1.00 44.27 119 LYS A O 1
ATOM 540 N N . GLU A 1 67 ? 7.340 9.210 74.306 1.00 41.58 120 GLU A N 1
ATOM 541 C CA . GLU A 1 67 ? 8.016 8.363 73.332 1.00 40.19 120 GLU A CA 1
ATOM 542 C C . GLU A 1 67 ? 7.205 7.997 72.089 1.00 38.78 120 GLU A C 1
ATOM 543 O O . GLU A 1 67 ? 6.819 6.843 71.907 1.00 38.08 120 GLU A O 1
ATOM 549 N N . PRO A 1 68 ? 6.948 8.973 71.204 1.00 38.71 121 PRO A N 1
ATOM 550 C CA . PRO A 1 68 ? 6.178 8.664 69.993 1.00 38.14 121 PRO A CA 1
ATOM 551 C C . PRO A 1 68 ? 7.021 7.859 69.005 1.00 38.58 121 PRO A C 1
ATOM 552 O O . PRO A 1 68 ? 8.247 7.984 68.977 1.00 37.94 121 PRO A O 1
ATOM 556 N N . GLY A 1 69 ? 6.362 7.031 68.199 1.00 38.72 122 GLY A N 1
ATOM 557 C CA . GLY A 1 69 ? 7.081 6.225 67.227 1.00 36.81 122 GLY A CA 1
ATOM 558 C C . GLY A 1 69 ? 6.331 4.991 66.758 1.00 36.04 122 GLY A C 1
ATOM 559 O O . GLY A 1 69 ? 5.182 4.754 67.147 1.00 34.56 122 GLY A O 1
ATOM 560 N N . ILE A 1 70 ? 6.996 4.200 65.920 1.00 35.53 123 ILE A N 1
ATOM 561 C CA . ILE A 1 70 ? 6.418 2.978 65.367 1.00 35.38 123 ILE A CA 1
ATOM 562 C C . ILE A 1 70 ? 6.972 1.754 66.084 1.00 36.38 123 ILE A C 1
ATOM 563 O O . ILE A 1 70 ? 8.157 1.438 65.983 1.00 36.72 123 ILE A O 1
ATOM 568 N N . ALA A 1 71 ? 6.092 1.063 66.798 1.00 37.79 124 ALA A N 1
ATOM 569 C CA . ALA A 1 71 ? 6.467 -0.113 67.569 1.00 37.74 124 ALA A CA 1
ATOM 570 C C . ALA A 1 71 ? 6.280 -1.452 66.853 1.00 37.85 124 ALA A C 1
ATOM 571 O O . ALA A 1 71 ? 6.965 -2.425 67.178 1.00 36.98 124 ALA A O 1
ATOM 573 N N . GLY A 1 72 ? 5.363 -1.512 65.889 1.00 37.72 125 GLY A N 1
ATOM 574 C CA . GLY A 1 72 ? 5.139 -2.770 65.191 1.00 37.12 125 GLY A CA 1
ATOM 575 C C . GLY A 1 72 ? 4.301 -2.719 63.925 1.00 36.55 125 GLY A C 1
ATOM 576 O O . GLY A 1 72 ? 3.909 -1.653 63.455 1.00 35.97 125 GLY A O 1
ATOM 577 N N . LEU A 1 73 ? 4.010 -3.893 63.379 1.00 36.23 126 LEU A N 1
ATOM 578 C CA . LEU A 1 73 ? 3.243 -3.985 62.147 1.00 36.40 126 LEU A CA 1
ATOM 579 C C . LEU A 1 73 ? 1.977 -4.820 62.314 1.00 35.67 126 LEU A C 1
ATOM 580 O O . LEU A 1 73 ? 1.951 -5.774 63.090 1.00 36.87 126 LEU A O 1
ATOM 585 N N . MET A 1 74 ? 0.926 -4.452 61.586 1.00 34.30 127 MET A N 1
ATOM 586 C CA . MET A 1 74 ? -0.345 -5.175 61.633 1.00 34.99 127 MET A CA 1
ATOM 587 C C . MET A 1 74 ? -0.958 -5.185 60.230 1.00 34.59 127 MET A C 1
ATOM 588 O O . MET A 1 74 ? -0.480 -4.486 59.339 1.00 35.68 127 MET A O 1
ATOM 593 N N . LYS A 1 75 ? -2.015 -5.968 60.033 1.00 34.56 128 LYS A N 1
ATOM 594 C CA . LYS A 1 75 ? -2.644 -6.040 58.719 1.00 33.15 128 LYS A CA 1
ATOM 595 C C . LYS A 1 75 ? -4.160 -5.896 58.730 1.00 31.31 128 LYS A C 1
ATOM 596 O O . LYS A 1 75 ? -4.821 -6.177 59.727 1.00 31.96 128 LYS A O 1
ATOM 602 N N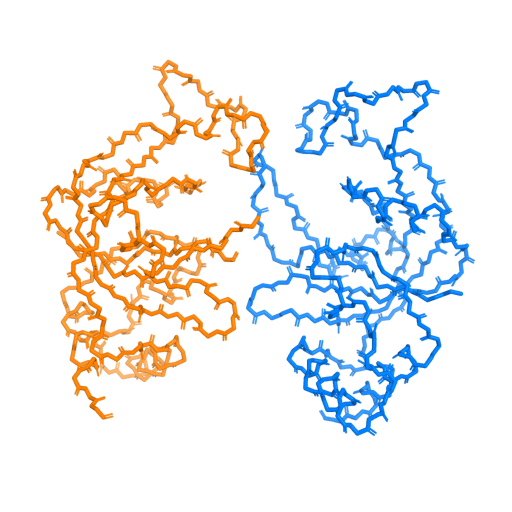 . ILE A 1 76 ? -4.698 -5.454 57.599 1.00 30.33 129 ILE A N 1
ATOM 603 C CA . ILE A 1 76 ? -6.131 -5.286 57.435 1.00 30.19 129 ILE A CA 1
ATOM 604 C C . ILE A 1 76 ? -6.779 -6.611 57.028 1.00 31.89 129 ILE A C 1
ATOM 605 O O . ILE A 1 76 ? -6.479 -7.167 55.968 1.00 31.72 129 ILE A O 1
ATOM 610 N N . VAL A 1 77 ? -7.667 -7.109 57.882 1.00 33.55 130 VAL A N 1
ATOM 611 C CA . VAL A 1 77 ? -8.362 -8.365 57.620 1.00 34.92 130 VAL A CA 1
ATOM 612 C C . VAL A 1 77 ? -9.848 -8.106 57.369 1.00 36.93 130 VAL A C 1
ATOM 613 O O . VAL A 1 77 ? -10.587 -9.011 56.977 1.00 37.02 130 VAL A O 1
ATOM 617 N N . LYS A 1 78 ? -10.281 -6.868 57.598 1.00 36.78 131 LYS A N 1
ATOM 618 C CA . LYS A 1 78 ? -11.676 -6.504 57.374 1.00 37.76 131 LYS A CA 1
ATOM 619 C C . LYS A 1 78 ? -11.828 -5.068 56.879 1.00 37.08 131 LYS A C 1
ATOM 620 O O . LYS A 1 78 ? -11.403 -4.108 57.541 1.00 36.52 131 LYS A O 1
ATOM 626 N N . GLU A 1 79 ? -12.448 -4.943 55.706 1.00 35.18 132 GLU A N 1
ATOM 627 C CA . GLU A 1 79 ? -12.677 -3.656 55.070 1.00 32.23 132 GLU A CA 1
ATOM 628 C C . GLU A 1 79 ? -13.748 -2.819 55.758 1.00 31.88 132 GLU A C 1
ATOM 629 O O . GLU A 1 79 ? -14.639 -3.336 56.441 1.00 31.44 132 GLU A O 1
ATOM 635 N N . ALA A 1 80 ? -13.627 -1.511 55.576 1.00 30.93 133 ALA A N 1
ATOM 636 C CA . ALA A 1 80 ? -14.523 -0.542 56.173 1.00 29.28 133 ALA A CA 1
ATOM 637 C C . ALA A 1 80 ? -15.969 -0.995 56.321 1.00 28.62 133 ALA A C 1
ATOM 638 O O . ALA A 1 80 ? -16.486 -1.790 55.529 1.00 25.84 133 ALA A O 1
ATOM 640 N N . TYR A 1 81 ? -16.587 -0.476 57.375 1.00 27.02 134 TYR A N 1
ATOM 641 C CA . TYR A 1 81 ? -17.983 -0.705 57.714 1.00 27.50 134 TYR A CA 1
ATOM 642 C C . TYR A 1 81 ? -18.266 0.344 58.783 1.00 26.36 134 TYR A C 1
ATOM 643 O O . TYR A 1 81 ? -17.349 1.048 59.214 1.00 27.43 134 TYR A O 1
ATOM 652 N N . PRO A 1 82 ? -19.521 0.468 59.224 1.00 25.65 135 PRO A N 1
ATOM 653 C CA . PRO A 1 82 ? -19.882 1.461 60.241 1.00 25.37 135 PRO A CA 1
ATOM 654 C C . PRO A 1 82 ? -19.159 1.379 61.585 1.00 23.65 135 PRO A C 1
ATOM 655 O O . PRO A 1 82 ? -18.921 0.301 62.109 1.00 20.07 135 PRO A O 1
ATOM 659 N N . ASP A 1 83 ? -18.811 2.540 62.129 1.00 26.02 136 ASP A N 1
ATOM 660 C CA . ASP A 1 83 ? -18.169 2.610 63.435 1.00 27.50 136 ASP A CA 1
ATOM 661 C C . ASP A 1 83 ? -19.337 2.617 64.420 1.00 27.02 136 ASP A C 1
ATOM 662 O O . ASP A 1 83 ? -20.118 3.561 64.448 1.00 25.49 136 ASP A O 1
ATOM 667 N N . HIS A 1 84 ? -19.463 1.564 65.217 1.00 29.54 137 HIS A N 1
ATOM 668 C CA . HIS A 1 84 ? -20.566 1.467 66.173 1.00 29.96 137 HIS A CA 1
ATOM 669 C C . HIS A 1 84 ? -20.600 2.578 67.230 1.00 28.69 137 HIS A C 1
ATOM 670 O O . HIS A 1 84 ? -21.670 2.950 67.708 1.00 26.28 137 HIS A O 1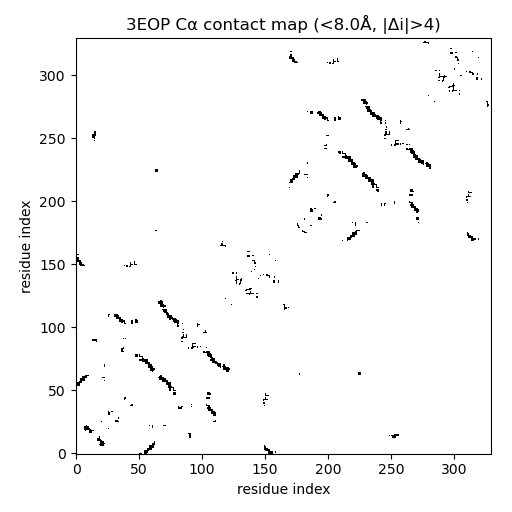
ATOM 677 N N . THR A 1 85 ? -19.436 3.120 67.576 1.00 28.57 138 THR A N 1
ATOM 678 C CA . THR A 1 85 ? -19.360 4.168 68.599 1.00 29.44 138 THR A CA 1
ATOM 679 C C . THR A 1 85 ? -19.855 5.566 68.204 1.00 29.60 138 THR A C 1
ATOM 680 O O . THR A 1 85 ? -20.062 6.417 69.074 1.00 30.30 138 THR A O 1
ATOM 684 N N . GLN A 1 86 ? -20.046 5.814 66.911 1.00 30.25 139 GLN A N 1
ATOM 685 C CA . GLN A 1 86 ? -20.498 7.132 66.472 1.00 32.03 139 GLN A CA 1
ATOM 686 C C . GLN A 1 86 ? -21.940 7.325 66.893 1.00 34.67 139 GLN A C 1
ATOM 687 O O . GLN A 1 86 ? -22.430 8.448 66.995 1.00 35.85 139 GLN A O 1
ATOM 693 N N . PHE A 1 87 ? -22.607 6.211 67.168 1.00 37.33 140 PHE A N 1
ATOM 694 C CA . PHE A 1 87 ? -23.998 6.238 67.577 1.00 39.99 140 PHE A CA 1
ATOM 695 C C . PHE A 1 87 ? -24.190 6.174 69.090 1.00 41.76 140 PHE A C 1
ATOM 696 O O . PHE A 1 87 ? -25.091 6.815 69.632 1.00 42.51 140 PHE A O 1
ATOM 704 N N . GLU A 1 88 ? -23.336 5.415 69.769 1.00 43.60 141 GLU A N 1
ATOM 705 C CA . GLU A 1 88 ? -23.432 5.272 71.221 1.00 44.77 141 GLU A CA 1
ATOM 706 C C . GLU A 1 88 ? -23.216 6.621 71.916 1.00 46.19 141 GLU A C 1
ATOM 707 O O . GLU A 1 88 ? -22.084 6.995 72.225 1.00 46.25 141 GLU A O 1
ATOM 713 N N . LYS A 1 89 ? -24.316 7.342 72.142 1.00 47.72 142 LYS A N 1
ATOM 714 C CA . LYS A 1 89 ? -24.311 8.658 72.796 1.00 49.46 142 LYS A CA 1
ATOM 715 C C . LYS A 1 89 ? -23.349 8.715 73.978 1.00 48.92 142 LYS A C 1
ATOM 716 O O . LYS A 1 89 ? -22.904 9.786 74.399 1.00 48.39 142 LYS A O 1
ATOM 722 N N . ASN A 1 90 ? -23.041 7.541 74.505 1.00 47.49 143 ASN A N 1
ATOM 723 C CA . ASN A 1 90 ? -22.142 7.392 75.627 1.00 46.44 143 ASN A CA 1
ATOM 724 C C . ASN A 1 90 ? -20.717 7.799 75.235 1.00 46.57 143 ASN A C 1
ATOM 725 O O . ASN A 1 90 ? -20.190 8.798 75.725 1.00 45.78 143 ASN A O 1
ATOM 730 N N . ASN A 1 91 ? -20.114 7.025 74.335 1.00 45.58 144 ASN A N 1
ATOM 731 C CA . ASN A 1 91 ? -18.749 7.261 73.862 1.00 44.56 144 ASN A CA 1
ATOM 732 C C . ASN A 1 91 ? -18.422 8.722 73.534 1.00 43.66 144 ASN A C 1
ATOM 733 O O . ASN A 1 91 ? -19.299 9.497 73.137 1.00 42.18 144 ASN A O 1
ATOM 738 N N . PRO A 1 92 ? -17.142 9.111 73.700 1.00 42.01 145 PRO A N 1
ATOM 739 C CA . PRO A 1 92 ? -16.670 10.472 73.428 1.00 41.65 145 PRO A CA 1
ATOM 740 C C . PRO A 1 92 ? -16.571 10.802 71.939 1.00 41.10 145 PRO A C 1
ATOM 741 O O . PRO A 1 92 ? -16.285 11.942 71.568 1.00 38.57 145 PRO A O 1
ATOM 745 N N . HIS A 1 93 ? -16.816 9.799 71.096 1.00 40.84 146 HIS A N 1
ATOM 746 C CA . HIS A 1 93 ? -16.765 9.980 69.644 1.00 40.59 146 HIS A CA 1
ATOM 747 C C . HIS A 1 93 ? -18.167 9.939 69.036 1.00 41.47 146 HIS A C 1
ATOM 748 O O . HIS A 1 93 ? -18.338 9.841 67.814 1.00 40.30 146 HIS A O 1
ATOM 755 N N . TYR A 1 94 ? -19.167 10.016 69.910 1.00 42.56 147 TYR A N 1
ATOM 756 C CA . TYR A 1 94 ? -20.561 10.007 69.495 1.00 42.94 147 TYR A CA 1
ATOM 757 C C . TYR A 1 94 ? -20.795 11.172 68.546 1.00 42.06 147 TYR A C 1
ATOM 758 O O . TYR A 1 94 ? -20.153 12.215 68.664 1.00 42.93 147 TYR A O 1
ATOM 767 N N . ASP A 1 95 ? -21.711 10.995 67.602 1.00 41.56 148 ASP A N 1
ATOM 768 C CA . ASP A 1 95 ? -22.013 12.053 66.652 1.00 41.49 148 ASP A CA 1
ATOM 769 C C . ASP A 1 95 ? -23.500 12.082 66.340 1.00 41.47 148 ASP A C 1
ATOM 770 O O . ASP A 1 95 ? -24.041 11.141 65.759 1.00 41.06 148 ASP A O 1
ATOM 775 N N . PRO A 1 96 ? -24.180 13.169 66.730 1.00 41.22 149 PRO A N 1
ATOM 776 C CA . PRO A 1 96 ? -25.617 13.359 66.505 1.00 40.18 149 PRO A CA 1
ATOM 777 C C . PRO A 1 96 ? -25.982 13.453 65.021 1.00 38.95 149 PRO A C 1
ATOM 778 O O . PRO A 1 96 ? -27.065 13.028 64.614 1.00 38.41 149 PRO A O 1
ATOM 782 N N . SER A 1 97 ? -25.075 14.007 64.220 1.00 35.71 150 SER A N 1
ATOM 783 C CA . SER A 1 97 ? -25.317 14.163 62.791 1.00 34.16 150 SER A CA 1
ATOM 784 C C . SER A 1 97 ? -25.210 12.869 61.995 1.00 32.50 150 SER A C 1
ATOM 785 O O . SER A 1 97 ? -25.427 12.866 60.784 1.00 30.50 150 SER A O 1
ATOM 788 N N . SER A 1 98 ? -24.882 11.768 62.667 1.00 32.72 151 SER A N 1
ATOM 789 C CA . SER A 1 98 ? -24.758 10.487 61.978 1.00 31.00 151 SER A CA 1
ATOM 790 C C . SER A 1 98 ? -26.019 9.632 62.019 1.00 31.58 151 SER A C 1
ATOM 791 O O . SER A 1 98 ? -26.549 9.323 63.085 1.00 30.23 151 SER A O 1
ATOM 794 N N . LYS A 1 99 ? -26.477 9.236 60.838 1.00 31.35 152 LYS A N 1
ATOM 795 C CA . LYS A 1 99 ? -27.667 8.417 60.700 1.00 30.02 152 LYS A CA 1
ATOM 796 C C . LYS A 1 99 ? -27.296 6.942 60.678 1.00 28.81 152 LYS A C 1
ATOM 797 O O . LYS A 1 99 ? -26.299 6.562 60.067 1.00 29.03 152 LYS A O 1
ATOM 803 N N . GLU A 1 100 ? -28.086 6.113 61.352 1.00 26.88 153 GLU A N 1
ATOM 804 C CA . GLU A 1 100 ? -27.829 4.679 61.338 1.00 28.47 153 GLU A CA 1
ATOM 805 C C . GLU A 1 100 ? -28.132 4.193 59.924 1.00 27.48 153 GLU A C 1
ATOM 806 O O . GLU A 1 100 ? -27.547 3.219 59.439 1.00 28.11 153 GLU A O 1
ATOM 812 N N . ASP A 1 101 ? -29.044 4.906 59.271 1.00 25.40 154 ASP A N 1
ATOM 813 C CA . ASP A 1 101 ? -29.470 4.630 57.900 1.00 24.03 154 ASP A CA 1
ATOM 814 C C . ASP A 1 101 ? -28.320 4.752 56.906 1.00 25.03 154 ASP A C 1
ATOM 815 O O . ASP A 1 101 ? -28.316 4.087 55.873 1.00 25.47 154 ASP A O 1
ATOM 820 N N . ASN A 1 102 ? -27.351 5.610 57.218 1.00 25.60 155 ASN A N 1
ATOM 821 C CA . ASN A 1 102 ? -26.195 5.817 56.352 1.00 26.32 155 ASN A CA 1
ATOM 822 C C . ASN A 1 102 ? -25.100 6.553 57.137 1.00 25.78 155 ASN A C 1
ATOM 823 O O . ASN A 1 102 ? -24.848 7.743 56.931 1.00 24.37 155 ASN A O 1
ATOM 828 N N . PRO A 1 103 ? -24.426 5.836 58.045 1.00 25.33 156 PRO A N 1
ATOM 829 C CA . PRO A 1 103 ? -23.364 6.407 58.873 1.00 24.28 156 PRO A CA 1
ATOM 830 C C . PRO A 1 103 ? -22.322 7.230 58.120 1.00 24.36 156 PRO A C 1
ATOM 831 O O . PRO A 1 103 ? -21.996 6.962 56.965 1.00 25.35 156 PRO A O 1
ATOM 835 N N . LYS A 1 104 ? -21.819 8.253 58.796 1.00 24.39 157 LYS A N 1
ATOM 836 C CA . LYS A 1 104 ? -20.811 9.135 58.235 1.00 24.41 157 LYS A CA 1
ATOM 837 C C . LYS A 1 104 ? -19.431 8.595 58.605 1.00 24.15 157 LYS A C 1
ATOM 838 O O . LYS A 1 104 ? -18.467 8.777 57.866 1.00 25.11 157 LYS A O 1
ATOM 844 N N . TRP A 1 105 ? -19.353 7.900 59.737 1.00 23.37 158 TRP A N 1
ATOM 845 C CA . TRP A 1 105 ? -18.081 7.368 60.218 1.00 24.70 158 TRP A CA 1
ATOM 846 C C . TRP A 1 105 ? -17.898 5.872 60.028 1.00 22.77 158 TRP A C 1
ATOM 847 O O . TRP A 1 105 ? -18.816 5.091 60.218 1.00 24.24 158 TRP A O 1
ATOM 858 N N . SER A 1 106 ? -16.691 5.478 59.648 1.00 21.85 159 SER A N 1
ATOM 859 C CA . SER A 1 106 ? -16.414 4.079 59.375 1.00 22.72 159 SER A CA 1
ATOM 860 C C . SER A 1 106 ? -15.203 3.579 60.174 1.00 23.67 159 SER A C 1
ATOM 861 O O . SER A 1 106 ? -14.573 4.352 60.879 1.00 26.44 159 SER A O 1
ATOM 864 N N . MET A 1 107 ? -14.895 2.286 60.076 1.00 25.13 160 MET A N 1
ATOM 865 C CA . MET A 1 107 ? -13.741 1.702 60.768 1.00 25.85 160 MET A CA 1
ATOM 866 C C . MET A 1 107 ? -13.316 0.428 60.046 1.00 25.72 160 MET A C 1
ATOM 867 O O . MET A 1 107 ? -13.995 -0.018 59.130 1.00 25.72 160 MET A O 1
ATOM 872 N N . VAL A 1 108 ? -12.187 -0.149 60.453 1.00 26.98 161 VAL A N 1
ATOM 873 C CA . VAL A 1 108 ? -11.698 -1.394 59.853 1.00 26.07 161 VAL A CA 1
ATOM 874 C C . VAL A 1 108 ? -11.152 -2.309 60.932 1.00 26.47 161 VAL A C 1
ATOM 875 O O . VAL A 1 108 ? -11.039 -1.913 62.095 1.00 24.96 161 VAL A O 1
ATOM 879 N N . ASP A 1 109 ? -10.820 -3.538 60.539 1.00 27.49 162 ASP A N 1
ATOM 880 C CA . ASP A 1 109 ? -10.265 -4.522 61.466 1.00 27.49 162 ASP A CA 1
ATOM 881 C C . ASP A 1 109 ? -8.826 -4.889 61.102 1.00 28.34 162 ASP A C 1
ATOM 882 O O . ASP A 1 109 ? -8.547 -5.340 59.981 1.00 27.11 162 ASP A O 1
ATOM 887 N N . VAL A 1 110 ? -7.921 -4.696 62.059 1.00 26.58 163 VAL A 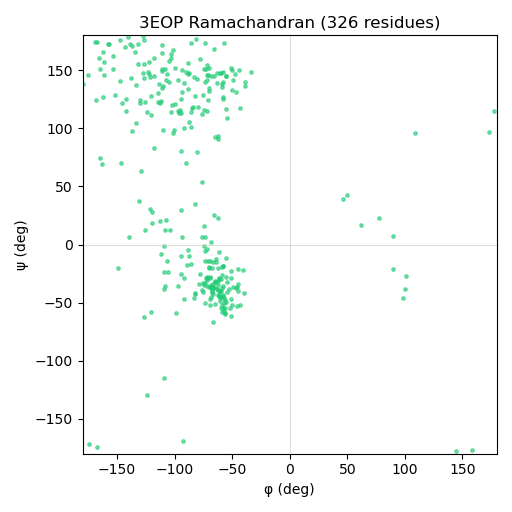N 1
ATOM 888 C CA . VAL A 1 110 ? -6.520 -5.026 61.863 1.00 26.94 163 VAL A CA 1
ATOM 889 C C . VAL A 1 110 ? -6.137 -6.220 62.743 1.00 28.00 163 VAL A C 1
ATOM 890 O O . VAL A 1 110 ? -6.713 -6.446 63.817 1.00 25.56 163 VAL A O 1
ATOM 894 N N . GLN A 1 111 ? -5.164 -6.990 62.272 1.00 29.47 164 GLN A N 1
ATOM 895 C CA . GLN A 1 111 ? -4.671 -8.133 63.021 1.00 29.77 164 GLN A CA 1
ATOM 896 C C . GLN A 1 111 ? -3.177 -7.925 63.252 1.00 30.39 164 GLN A C 1
ATOM 897 O O . GLN A 1 111 ? -2.482 -7.362 62.397 1.00 31.73 164 GLN A O 1
ATOM 903 N N . PHE A 1 112 ? -2.682 -8.354 64.408 1.00 29.65 165 PHE A N 1
ATOM 904 C CA . PHE A 1 112 ? -1.262 -8.217 64.695 1.00 28.43 165 PHE A CA 1
ATOM 905 C C . PHE A 1 112 ? -0.454 -9.143 63.789 1.00 26.72 165 PHE A C 1
ATOM 906 O O . PHE A 1 112 ? -0.892 -10.240 63.458 1.00 27.25 165 PHE A O 1
ATOM 914 N N . VAL A 1 113 ? 0.727 -8.690 63.392 1.00 25.23 166 VAL A N 1
ATOM 915 C CA . VAL A 1 113 ? 1.611 -9.469 62.525 1.00 25.33 166 VAL A CA 1
ATOM 916 C C . VAL A 1 113 ? 2.937 -9.698 63.245 1.00 25.27 166 VAL A C 1
ATOM 917 O O . VAL A 1 113 ? 3.353 -10.839 63.470 1.00 25.70 166 VAL A O 1
ATOM 921 N N . ARG A 1 114 ? 3.592 -8.605 63.613 1.00 26.56 167 ARG A N 1
ATOM 922 C CA . ARG A 1 114 ? 4.854 -8.681 64.333 1.00 29.93 167 ARG A CA 1
ATOM 923 C C . ARG A 1 114 ? 5.201 -7.292 64.825 1.00 31.30 167 ARG A C 1
ATOM 924 O O . ARG A 1 114 ? 4.501 -6.326 64.532 1.00 32.60 167 ARG A O 1
ATOM 932 N N . MET A 1 115 ? 6.270 -7.203 65.601 1.00 34.45 168 MET A N 1
ATOM 933 C CA . MET A 1 115 ? 6.742 -5.929 66.112 1.00 35.03 168 MET A CA 1
ATOM 934 C C . MET A 1 115 ? 7.908 -5.587 65.208 1.00 35.25 168 MET A C 1
ATOM 935 O O . MET A 1 115 ? 8.360 -6.434 64.440 1.00 33.44 168 MET A O 1
ATOM 940 N N . MET A 1 116 ? 8.382 -4.348 65.283 1.00 36.82 169 MET A N 1
ATOM 941 C CA . MET A 1 116 ? 9.529 -3.941 64.491 1.00 37.39 169 MET A CA 1
ATOM 942 C C . MET A 1 116 ? 10.712 -4.680 65.101 1.00 39.50 169 MET A C 1
ATOM 943 O O . MET A 1 116 ? 10.695 -4.995 66.293 1.00 40.16 169 MET A O 1
ATOM 948 N N . LYS A 1 117 ? 11.734 -4.966 64.300 1.00 41.51 170 LYS A N 1
ATOM 949 C CA . LYS A 1 117 ? 12.894 -5.677 64.820 1.00 43.10 170 LYS A CA 1
ATOM 950 C C . LYS A 1 117 ? 13.513 -4.813 65.914 1.00 44.10 170 LYS A C 1
ATOM 951 O O . LYS A 1 117 ? 14.436 -5.232 66.619 1.00 45.07 170 LYS A O 1
ATOM 957 N N . ARG A 1 118 ? 12.977 -3.603 66.049 1.00 43.54 171 ARG A N 1
ATOM 958 C CA . ARG A 1 118 ? 13.436 -2.644 67.040 1.00 43.43 171 ARG A CA 1
ATOM 959 C C . ARG A 1 118 ? 12.573 -1.391 66.904 1.00 42.18 171 ARG A C 1
ATOM 960 O O . ARG A 1 118 ? 12.268 -0.965 65.787 1.00 42.88 171 ARG A O 1
ATOM 968 N N . PHE A 1 119 ? 12.173 -0.815 68.037 1.00 39.07 172 PHE A N 1
ATOM 969 C CA . PHE A 1 119 ? 11.329 0.382 68.049 1.00 36.00 172 PHE A CA 1
ATOM 970 C C . PHE A 1 119 ? 11.924 1.533 67.241 1.00 34.62 172 PHE A C 1
ATOM 971 O O . PHE A 1 119 ? 13.143 1.706 67.201 1.00 34.74 172 PHE A O 1
ATOM 979 N N . ILE A 1 120 ? 11.060 2.317 66.598 1.00 32.27 173 ILE A N 1
ATOM 980 C CA . ILE A 1 120 ? 11.515 3.455 65.801 1.00 30.11 173 ILE A CA 1
ATOM 981 C C . ILE A 1 120 ? 10.904 4.743 66.361 1.00 30.58 173 ILE A C 1
ATOM 982 O O . ILE A 1 120 ? 9.694 4.961 66.269 1.00 29.47 173 ILE A O 1
ATOM 987 N N . PRO A 1 121 ? 11.742 5.611 66.958 1.00 31.12 174 PRO A N 1
ATOM 988 C CA . PRO A 1 121 ? 11.310 6.885 67.546 1.00 32.43 174 PRO A CA 1
ATOM 989 C C . PRO A 1 121 ? 10.925 7.950 66.526 1.00 32.45 174 PRO A C 1
ATOM 990 O O . PRO A 1 121 ? 11.513 8.030 65.448 1.00 35.20 174 PRO A O 1
ATOM 994 N N . LEU A 1 122 ? 9.935 8.763 66.871 1.00 31.82 175 LEU A N 1
ATOM 995 C CA . LEU A 1 122 ? 9.502 9.841 65.993 1.00 33.05 175 LEU A CA 1
ATOM 996 C C . LEU A 1 122 ? 10.699 10.752 65.742 1.00 34.81 175 LEU A C 1
ATOM 997 O O . LEU A 1 122 ? 10.774 11.427 64.711 1.00 36.57 175 LEU A O 1
ATOM 1002 N N . ALA A 1 123 ? 11.633 10.760 66.695 1.00 34.30 176 ALA A N 1
ATOM 1003 C CA . ALA A 1 123 ? 12.847 11.564 66.598 1.00 33.42 176 ALA A CA 1
ATOM 1004 C C . ALA A 1 123 ? 13.733 11.036 65.477 1.00 32.99 176 ALA A C 1
ATOM 1005 O O . ALA A 1 123 ? 14.324 11.806 64.733 1.00 32.07 176 ALA A O 1
ATOM 1007 N N . GLU A 1 124 ? 13.828 9.714 65.369 1.00 33.67 177 GLU A N 1
ATOM 1008 C CA . GLU A 1 124 ? 14.642 9.083 64.333 1.00 32.68 177 GLU A CA 1
ATOM 1009 C C . GLU A 1 124 ? 13.984 9.370 62.984 1.00 32.49 177 GLU A C 1
ATOM 1010 O O . GLU A 1 124 ? 14.650 9.660 61.990 1.00 32.56 177 GLU A O 1
ATOM 1016 N N . LEU A 1 125 ? 12.663 9.295 62.955 1.00 32.05 178 LEU A N 1
ATOM 1017 C CA . LEU A 1 125 ? 11.941 9.549 61.720 1.00 32.40 178 LEU A CA 1
ATOM 1018 C C . LEU A 1 125 ? 12.059 11.003 61.263 1.00 33.05 178 LEU A C 1
ATOM 1019 O O . LEU A 1 125 ? 12.155 11.272 60.064 1.00 33.09 178 LEU A O 1
ATOM 1024 N N . LYS A 1 126 ? 12.075 11.940 62.210 1.00 31.60 179 LYS A N 1
ATOM 1025 C CA . LYS A 1 126 ? 12.170 13.351 61.848 1.00 31.34 179 LYS A CA 1
ATOM 1026 C C . LYS A 1 126 ? 13.525 13.729 61.240 1.00 30.59 179 LYS A C 1
ATOM 1027 O O . LYS A 1 126 ? 13.576 14.427 60.224 1.00 29.47 179 LYS A O 1
ATOM 1033 N N . SER A 1 127 ? 14.615 13.270 61.854 1.00 27.94 180 SER A N 1
ATOM 1034 C CA . SER A 1 127 ? 15.949 13.584 61.358 1.00 26.04 180 SER A CA 1
ATOM 1035 C C . SER A 1 127 ? 16.150 13.137 59.903 1.00 24.27 180 SER A C 1
ATOM 1036 O O . SER A 1 127 ? 16.471 13.956 59.044 1.00 20.76 180 SER A O 1
ATOM 1039 N N . TYR A 1 128 ? 15.953 11.849 59.625 1.00 24.02 181 TYR A N 1
ATOM 1040 C CA . TYR A 1 128 ? 16.098 11.345 58.256 1.00 24.11 181 TYR A CA 1
ATOM 1041 C C . TYR A 1 128 ? 15.168 12.125 57.324 1.00 25.11 181 TYR A C 1
ATOM 1042 O O . TYR A 1 128 ? 15.583 12.584 56.251 1.00 22.32 181 TYR A O 1
ATOM 1051 N N . HIS A 1 129 ? 13.912 12.273 57.749 1.00 25.94 182 HIS A N 1
ATOM 1052 C CA . HIS A 1 129 ? 12.928 13.028 56.988 1.00 25.64 182 HIS A CA 1
ATOM 1053 C C . HIS A 1 129 ? 13.508 14.402 56.654 1.00 28.01 182 HIS A C 1
ATOM 1054 O O . HIS A 1 129 ? 13.547 14.802 55.489 1.00 29.69 182 HIS A O 1
ATOM 1061 N N . GLN A 1 130 ? 13.947 15.122 57.681 1.00 29.83 183 GLN A N 1
ATOM 1062 C CA . GLN A 1 130 ? 14.523 16.450 57.487 1.00 32.80 183 GLN A CA 1
ATOM 1063 C C . GLN A 1 130 ? 15.754 16.377 56.599 1.00 34.72 183 GLN A C 1
ATOM 1064 O O . GLN A 1 130 ? 15.969 17.245 55.749 1.00 34.13 183 GLN A O 1
ATOM 1070 N N . ALA A 1 131 ? 16.555 15.334 56.805 1.00 36.31 184 ALA A N 1
ATOM 1071 C CA . ALA A 1 131 ? 17.767 15.119 56.020 1.00 38.53 184 ALA A CA 1
ATOM 1072 C C . ALA A 1 131 ? 17.395 15.002 54.545 1.00 39.89 184 ALA A C 1
ATOM 1073 O O . ALA A 1 131 ? 17.874 15.775 53.716 1.00 40.22 184 ALA A O 1
ATOM 1075 N N . HIS A 1 132 ? 16.536 14.035 54.226 1.00 41.69 185 HIS A N 1
ATOM 1076 C CA . HIS A 1 132 ? 16.089 13.823 52.850 1.00 42.79 185 HIS A CA 1
ATOM 1077 C C . HIS A 1 132 ? 15.501 15.116 52.297 1.00 44.96 185 HIS A C 1
ATOM 1078 O O . HIS A 1 132 ? 15.522 15.350 51.088 1.00 45.09 185 HIS A O 1
ATOM 1085 N N . LYS A 1 133 ? 14.975 15.945 53.196 1.00 46.50 186 LYS A N 1
ATOM 1086 C CA . LYS A 1 133 ? 14.357 17.222 52.836 1.00 49.22 186 LYS A CA 1
ATOM 1087 C C . LYS A 1 133 ? 15.401 18.281 52.460 1.00 49.65 186 LYS A C 1
ATOM 1088 O O . LYS A 1 133 ? 15.103 19.475 52.411 1.00 48.34 186 LYS A O 1
ATOM 1094 N N . ALA A 1 134 ? 16.624 17.841 52.187 1.00 50.20 187 ALA A N 1
ATOM 1095 C CA . ALA A 1 134 ? 17.692 18.763 51.825 1.00 51.97 187 ALA A CA 1
ATOM 1096 C C . ALA A 1 134 ? 18.680 18.093 50.883 1.00 53.08 187 ALA A C 1
ATOM 1097 O O . ALA A 1 134 ? 19.438 18.761 50.182 1.00 54.16 187 ALA A O 1
ATOM 1099 N N . THR A 1 135 ? 18.671 16.768 50.876 1.00 54.42 188 THR A N 1
ATOM 1100 C CA . THR A 1 135 ? 19.556 16.006 50.010 1.00 55.95 188 THR A CA 1
ATOM 1101 C C . THR A 1 135 ? 18.681 15.392 48.936 1.00 55.44 188 THR A C 1
ATOM 1102 O O . THR A 1 135 ? 19.061 15.312 47.769 1.00 55.81 188 THR A O 1
ATOM 1106 N N . GLY A 1 136 ? 17.492 14.971 49.355 1.00 55.27 189 GLY A N 1
ATOM 1107 C CA . GLY A 1 136 ? 16.550 14.345 48.450 1.00 54.73 189 GLY A CA 1
ATOM 1108 C C . GLY A 1 136 ? 16.456 12.870 48.782 1.00 53.64 189 GLY A C 1
ATOM 1109 O O . GLY A 1 136 ? 17.290 12.080 48.338 1.00 54.55 189 GLY A O 1
ATOM 1110 N N . GLY A 1 137 ? 15.452 12.500 49.574 1.00 51.41 190 GLY A N 1
ATOM 1111 C CA . GLY A 1 137 ? 15.291 11.109 49.951 1.00 49.37 190 GLY A CA 1
ATOM 1112 C C . GLY A 1 137 ? 13.849 10.639 49.986 1.00 47.42 190 GLY A C 1
ATOM 1113 O O . GLY A 1 137 ? 12.935 11.431 49.754 1.00 47.73 190 GLY A O 1
ATOM 1114 N N . PRO A 1 138 ? 13.617 9.348 50.293 1.00 45.30 191 PRO A N 1
ATOM 1115 C CA . PRO A 1 138 ? 12.305 8.696 50.374 1.00 43.17 191 PRO A CA 1
ATOM 1116 C C . PRO A 1 138 ? 11.348 9.186 51.457 1.00 40.83 191 PRO A C 1
ATOM 1117 O O . PRO A 1 138 ? 10.166 8.847 51.435 1.00 40.91 191 PRO A O 1
ATOM 1121 N N . LEU A 1 139 ? 11.845 9.971 52.405 1.00 38.27 192 LEU A N 1
ATOM 1122 C CA . LEU A 1 139 ? 10.986 10.486 53.465 1.00 36.24 192 LEU A CA 1
ATOM 1123 C C . LEU A 1 139 ? 10.819 11.998 53.355 1.00 36.96 192 LEU A C 1
ATOM 1124 O O . LEU A 1 139 ? 10.446 12.680 54.322 1.00 36.08 192 LEU A O 1
ATOM 1129 N N . LYS A 1 140 ? 11.091 12.509 52.160 1.00 35.10 193 LYS A N 1
ATOM 1130 C CA . LYS A 1 140 ? 10.972 13.933 51.881 1.00 34.14 193 LYS A CA 1
ATOM 1131 C C . LYS A 1 140 ? 9.533 14.413 52.035 1.00 32.12 193 LYS A C 1
ATOM 1132 O O . LYS A 1 140 ? 9.288 15.516 52.529 1.00 31.76 193 LYS A O 1
ATOM 1138 N N . ASN A 1 141 ? 8.581 13.586 51.620 1.00 29.62 194 ASN A N 1
ATOM 1139 C CA . ASN A 1 141 ? 7.177 13.981 51.683 1.00 29.17 194 ASN A CA 1
ATOM 1140 C C . ASN A 1 141 ? 6.266 13.097 52.546 1.00 29.37 194 ASN A C 1
ATOM 1141 O O . ASN A 1 141 ? 5.038 13.135 52.401 1.00 30.43 194 ASN A O 1
ATOM 1146 N N . MET A 1 142 ? 6.861 12.312 53.442 1.00 28.73 195 MET A N 1
ATOM 1147 C CA . MET A 1 142 ? 6.089 11.432 54.316 1.00 25.95 195 MET A CA 1
ATOM 1148 C C . MET A 1 142 ? 4.946 12.193 55.000 1.00 23.38 195 MET A C 1
ATOM 1149 O O . MET A 1 142 ? 5.139 13.282 55.532 1.00 21.84 195 MET A O 1
ATOM 1154 N N . VAL A 1 143 ? 3.756 11.604 54.985 1.00 22.65 196 VAL A N 1
ATOM 1155 C CA . VAL A 1 143 ? 2.580 12.220 55.591 1.00 22.04 196 VAL A CA 1
ATOM 1156 C C . VAL A 1 143 ? 2.787 12.477 57.076 1.00 22.27 196 VAL A C 1
ATOM 1157 O O . VAL A 1 143 ? 2.378 13.503 57.594 1.00 20.91 196 VAL A O 1
ATOM 1161 N N . LEU A 1 144 ? 3.421 11.530 57.755 1.00 25.20 197 LEU A N 1
ATOM 1162 C CA . LEU A 1 144 ? 3.675 11.666 59.182 1.00 28.39 197 LEU A CA 1
ATOM 1163 C C . LEU A 1 144 ? 4.190 13.067 59.514 1.00 29.89 197 LEU A C 1
ATOM 1164 O O . LEU A 1 144 ? 3.894 13.610 60.582 1.00 31.79 197 LEU A O 1
ATOM 1169 N N . PHE A 1 145 ? 4.958 13.649 58.597 1.00 29.45 198 PHE A N 1
ATOM 1170 C CA . PHE A 1 145 ? 5.501 14.984 58.810 1.00 31.63 198 PHE A CA 1
ATOM 1171 C C . PHE A 1 145 ? 4.799 16.027 57.958 1.00 33.25 198 PHE A C 1
ATOM 1172 O O . PHE A 1 145 ? 4.927 17.224 58.202 1.00 33.43 198 PHE A O 1
ATOM 1180 N N . THR A 1 146 ? 4.040 15.563 56.970 1.00 36.12 199 THR A N 1
ATOM 1181 C CA . THR A 1 146 ? 3.296 16.456 56.089 1.00 38.49 199 THR A CA 1
ATOM 1182 C C . THR A 1 146 ? 1.977 16.854 56.749 1.00 40.44 199 THR A C 1
ATOM 1183 O O . THR A 1 146 ? 1.607 18.033 56.755 1.00 41.05 199 THR A O 1
ATOM 1187 N N . ARG A 1 147 ? 1.274 15.866 57.298 1.00 40.78 200 ARG A N 1
ATOM 1188 C CA . ARG A 1 147 ? 0.007 16.098 57.989 1.00 41.45 200 ARG A CA 1
ATOM 1189 C C . ARG A 1 147 ? 0.223 15.866 59.476 1.00 42.54 200 ARG A C 1
ATOM 1190 O O . ARG A 1 147 ? 0.226 14.731 59.954 1.00 42.27 200 ARG A O 1
ATOM 1198 N N . GLN A 1 148 ? 0.411 16.958 60.201 1.00 44.59 201 GLN A N 1
ATOM 1199 C CA . GLN A 1 148 ? 0.662 16.897 61.633 1.00 45.61 201 GLN A CA 1
ATOM 1200 C C . GLN A 1 148 ? -0.534 16.377 62.428 1.00 44.77 201 GLN A C 1
ATOM 1201 O O . GLN A 1 148 ? -0.389 15.989 63.587 1.00 45.68 201 GLN A O 1
ATOM 1207 N N . ARG A 1 149 ? -1.708 16.352 61.803 1.00 42.12 202 ARG A N 1
ATOM 1208 C CA . ARG A 1 149 ? -2.916 15.906 62.489 1.00 39.30 202 ARG A CA 1
ATOM 1209 C C . ARG A 1 149 ? -3.780 14.876 61.753 1.00 37.71 202 ARG A C 1
ATOM 1210 O O . ARG A 1 149 ? -5.005 14.921 61.825 1.00 37.33 202 ARG A O 1
ATOM 1218 N N . LEU A 1 150 ? -3.144 13.947 61.051 1.00 35.62 203 LEU A N 1
ATOM 1219 C CA . LEU A 1 150 ? -3.876 12.905 60.337 1.00 33.52 203 LEU A CA 1
ATOM 1220 C C . LEU A 1 150 ? -3.576 11.583 61.052 1.00 29.82 203 LEU A C 1
ATOM 1221 O O . LEU A 1 150 ? -2.416 11.211 61.204 1.00 28.75 203 LEU A O 1
ATOM 1226 N N . SER A 1 151 ? -4.618 10.883 61.494 1.00 27.84 204 SER A N 1
ATOM 1227 C CA . SER A 1 151 ? -4.445 9.622 62.221 1.00 24.01 204 SER A CA 1
ATOM 1228 C C . SER A 1 151 ? -4.301 8.385 61.342 1.00 22.80 204 SER A C 1
ATOM 1229 O O . SER A 1 151 ? -3.875 7.327 61.808 1.00 22.51 204 SER A O 1
ATOM 1232 N N . ILE A 1 152 ? -4.686 8.509 60.078 1.00 21.44 205 ILE A N 1
ATOM 1233 C CA . ILE A 1 152 ? -4.599 7.409 59.124 1.00 16.62 205 ILE A CA 1
ATOM 1234 C C . ILE A 1 152 ? -3.902 7.973 57.906 1.00 14.57 205 ILE A C 1
ATOM 1235 O O . ILE A 1 152 ? -4.380 8.929 57.289 1.00 14.39 205 ILE A O 1
ATOM 1240 N N . GLN A 1 153 ? -2.778 7.373 57.547 1.00 15.41 206 GLN A N 1
ATOM 1241 C CA . GLN A 1 153 ? -2.007 7.880 56.419 1.00 13.15 206 GLN A CA 1
ATOM 1242 C C . GLN A 1 153 ? -1.437 6.825 55.458 1.00 10.65 206 GLN A C 1
ATOM 1243 O O . GLN A 1 153 ? -1.005 5.742 55.868 1.00 5.91 206 GLN A O 1
ATOM 1249 N N . PRO A 1 154 ? -1.422 7.154 54.162 1.00 10.17 207 PRO A N 1
ATOM 1250 C CA . PRO A 1 154 ? -0.909 6.298 53.097 1.00 15.02 207 PRO A CA 1
ATOM 1251 C C . PRO A 1 154 ? 0.592 6.554 52.953 1.00 19.30 207 PRO A C 1
ATOM 1252 O O . PRO A 1 154 ? 1.070 7.670 53.203 1.00 21.25 207 PRO A O 1
ATOM 1256 N N . LEU A 1 155 ? 1.338 5.517 52.586 1.00 22.93 208 LEU A N 1
ATOM 1257 C CA . LEU A 1 155 ? 2.782 5.647 52.384 1.00 24.08 208 LEU A CA 1
ATOM 1258 C C . LEU A 1 155 ? 3.181 4.981 51.079 1.00 25.97 208 LEU A C 1
ATOM 1259 O O . LEU A 1 155 ? 2.702 3.893 50.753 1.00 25.49 208 LEU A O 1
ATOM 1264 N N . THR A 1 156 ? 4.057 5.638 50.332 1.00 29.92 209 THR A N 1
ATOM 1265 C CA . THR A 1 156 ? 4.542 5.080 49.080 1.00 33.59 209 THR A CA 1
ATOM 1266 C C . THR A 1 156 ? 5.517 3.967 49.438 1.00 36.00 209 THR A C 1
ATOM 1267 O O . THR A 1 156 ? 6.156 4.014 50.494 1.00 36.13 209 THR A O 1
ATOM 1271 N N . GLN A 1 157 ? 5.622 2.973 48.558 1.00 37.55 210 GLN A N 1
ATOM 1272 C CA . GLN A 1 157 ? 6.520 1.839 48.760 1.00 39.23 210 GLN A CA 1
ATOM 1273 C C . GLN A 1 157 ? 7.896 2.323 49.212 1.00 38.02 210 GLN A C 1
ATOM 1274 O O . GLN A 1 157 ? 8.561 1.690 50.036 1.00 36.54 210 GLN A O 1
ATOM 1280 N N . GLU A 1 158 ? 8.303 3.458 48.663 1.00 37.52 211 GLU A N 1
ATOM 1281 C CA . GLU A 1 158 ? 9.582 4.064 48.990 1.00 38.42 211 GLU A CA 1
ATOM 1282 C C . GLU A 1 158 ? 9.715 4.319 50.491 1.00 36.77 211 GLU A C 1
ATOM 1283 O O . GLU A 1 158 ? 10.633 3.813 51.137 1.00 36.15 211 GLU A O 1
ATOM 1289 N N . GLU A 1 159 ? 8.793 5.105 51.036 1.00 35.37 212 GLU A N 1
ATOM 1290 C CA . GLU A 1 159 ? 8.799 5.433 52.460 1.00 33.51 212 GLU A CA 1
ATOM 1291 C C . GLU A 1 159 ? 8.755 4.170 53.320 1.00 32.85 212 GLU A C 1
ATOM 1292 O O . GLU A 1 159 ? 9.509 4.041 54.287 1.00 29.88 212 GLU A O 1
ATOM 1298 N N . PHE A 1 160 ? 7.861 3.255 52.942 1.00 31.26 213 PHE A N 1
ATOM 1299 C CA . PHE A 1 160 ? 7.649 1.974 53.616 1.00 29.34 213 PHE A CA 1
ATOM 1300 C C . PHE A 1 160 ? 8.943 1.173 53.639 1.00 28.26 213 PHE A C 1
ATOM 1301 O O . PHE A 1 160 ? 9.295 0.583 54.656 1.00 26.62 213 PHE A O 1
ATOM 1309 N N . ASP A 1 161 ? 9.635 1.150 52.503 1.00 29.08 214 ASP A N 1
ATOM 1310 C CA . ASP A 1 161 ? 10.890 0.420 52.377 1.00 30.79 214 ASP A CA 1
ATOM 1311 C C . ASP A 1 161 ? 11.988 0.996 53.262 1.00 29.54 214 ASP A C 1
ATOM 1312 O O . ASP A 1 161 ? 12.855 0.260 53.735 1.00 31.28 214 ASP A O 1
ATOM 1317 N N . PHE A 1 162 ? 11.941 2.307 53.492 1.00 27.10 215 PHE A N 1
ATOM 1318 C CA . PHE A 1 162 ? 12.934 2.989 54.321 1.00 25.70 215 PHE A CA 1
ATOM 1319 C C . PHE A 1 162 ? 12.663 2.780 55.813 1.00 26.44 215 PHE A C 1
ATOM 1320 O O . PHE A 1 162 ? 13.598 2.708 56.622 1.00 25.56 215 PHE A O 1
ATOM 1328 N N . VAL A 1 163 ? 11.381 2.700 56.172 1.00 25.06 216 VAL A N 1
ATOM 1329 C CA . VAL A 1 163 ? 10.985 2.483 57.557 1.00 24.78 216 VAL A CA 1
ATOM 1330 C C . VAL A 1 163 ? 11.412 1.076 57.961 1.00 27.02 216 VAL A C 1
ATOM 1331 O O . VAL A 1 163 ? 11.847 0.844 59.083 1.00 29.54 216 VAL A O 1
ATOM 1335 N N . LEU A 1 164 ? 11.271 0.138 57.030 1.00 26.82 217 LEU A N 1
ATOM 1336 C CA . LEU A 1 164 ? 11.651 -1.245 57.261 1.00 27.47 217 LEU A CA 1
ATOM 1337 C C . LEU A 1 164 ? 13.174 -1.406 57.294 1.00 28.84 217 LEU A C 1
ATOM 1338 O O . LEU A 1 164 ? 13.695 -2.299 57.962 1.00 26.66 217 LEU A O 1
ATOM 1343 N N . SER A 1 165 ? 13.882 -0.536 56.575 1.00 29.38 218 SER A N 1
ATOM 1344 C CA . SER A 1 165 ? 15.343 -0.595 56.527 1.00 29.69 218 SER A CA 1
ATOM 1345 C C . SER A 1 165 ? 15.969 -0.103 57.820 1.00 30.13 218 SER A C 1
ATOM 1346 O O . SER A 1 165 ? 17.023 -0.589 58.224 1.00 31.02 218 SER A O 1
ATOM 1349 N N . LEU A 1 166 ? 15.327 0.867 58.467 1.00 32.40 219 LEU A N 1
ATOM 1350 C CA . LEU A 1 166 ? 15.837 1.399 59.732 1.00 32.61 219 LEU A CA 1
ATOM 1351 C C . LEU A 1 166 ? 15.652 0.339 60.811 1.00 33.90 219 LEU A C 1
ATOM 1352 O O . LEU A 1 166 ? 16.225 0.427 61.898 1.00 33.16 219 LEU A O 1
ATOM 1357 N N . GLU A 1 167 ? 14.836 -0.658 60.487 1.00 34.67 220 GLU A N 1
ATOM 1358 C CA . GLU A 1 167 ? 14.521 -1.756 61.389 1.00 37.82 220 GLU A CA 1
ATOM 1359 C C . GLU A 1 167 ? 15.658 -2.771 61.440 1.00 39.08 220 GLU A C 1
ATOM 1360 O O . GLU A 1 167 ? 15.822 -3.482 62.429 1.00 37.34 220 GLU A O 1
ATOM 1366 N N . GLU A 1 168 ? 16.444 -2.836 60.370 1.00 41.56 221 GLU A N 1
ATOM 1367 C CA . GLU A 1 168 ? 17.555 -3.772 60.319 1.00 43.66 221 GLU A CA 1
ATOM 1368 C C . GLU A 1 168 ? 18.868 -3.140 60.771 1.00 45.28 221 GLU A C 1
ATOM 1369 O O . GLU A 1 168 ? 19.929 -3.757 60.686 1.00 45.96 221 GLU A O 1
ATOM 1375 N N . LEU A 1 169 ? 18.784 -1.908 61.265 1.00 46.59 222 LEU A N 1
ATOM 1376 C CA . LEU A 1 169 ? 19.954 -1.199 61.775 1.00 48.32 222 LEU A CA 1
ATOM 1377 C C . LEU A 1 169 ? 19.877 -1.202 63.300 1.00 49.91 222 LEU A C 1
ATOM 1378 O O . LEU A 1 169 ? 18.798 -1.364 63.875 1.00 51.04 222 LEU A O 1
ATOM 1383 N N . GLU A 1 170 ? 21.018 -1.021 63.953 1.00 50.43 223 GLU A N 1
ATOM 1384 C CA . GLU A 1 170 ? 21.062 -1.014 65.409 1.00 51.42 223 GLU A CA 1
ATOM 1385 C C . GLU A 1 170 ? 21.011 0.413 65.942 1.00 51.43 223 GLU A C 1
ATOM 1386 O O . GLU A 1 170 ? 20.100 0.718 66.744 1.00 50.82 223 GLU A O 1
ATOM 1392 N N . SER B 1 2 ? 2.083 27.746 100.377 1.00 30.11 55 SER B N 1
ATOM 1393 C CA . SER B 1 2 ? 2.644 26.606 99.599 1.00 32.16 55 SER B CA 1
ATOM 1394 C C . SER B 1 2 ? 3.197 27.045 98.247 1.00 31.51 55 SER B C 1
ATOM 1395 O O . SER B 1 2 ? 2.814 28.085 97.717 1.00 33.75 55 SER B O 1
ATOM 1398 N N . HIS B 1 3 ? 4.101 26.243 97.698 1.00 31.15 56 HIS B N 1
ATOM 1399 C CA . HIS B 1 3 ? 4.722 26.516 96.403 1.00 31.32 56 HIS B CA 1
ATOM 1400 C C . HIS B 1 3 ? 4.219 25.488 95.394 1.00 30.23 56 HIS B C 1
ATOM 1401 O O . HIS B 1 3 ? 3.927 24.355 95.766 1.00 31.06 56 HIS B O 1
ATOM 1408 N N . TRP B 1 4 ? 4.119 25.863 94.120 1.00 30.77 57 TRP B N 1
ATOM 1409 C CA . TRP B 1 4 ? 3.602 24.915 93.131 1.00 30.64 57 TRP B CA 1
ATOM 1410 C C . TRP B 1 4 ? 4.310 24.819 91.783 1.00 30.09 57 TRP B C 1
ATOM 1411 O O . TRP B 1 4 ? 5.180 25.619 91.443 1.00 29.20 57 TRP B O 1
ATOM 1422 N N . LEU B 1 5 ? 3.891 23.803 91.036 1.00 29.04 58 LEU B N 1
ATOM 1423 C CA . LEU B 1 5 ? 4.362 23.493 89.695 1.00 31.11 58 LEU B CA 1
ATOM 1424 C C . LEU B 1 5 ? 3.089 23.018 88.983 1.00 31.88 58 LEU B C 1
ATOM 1425 O O . LEU B 1 5 ? 2.409 22.108 89.468 1.00 31.80 58 LEU B O 1
ATOM 1430 N N . MET B 1 6 ? 2.761 23.635 87.850 1.00 30.92 59 MET B N 1
ATOM 1431 C CA . MET B 1 6 ? 1.558 23.274 87.108 1.00 29.48 59 MET B CA 1
ATOM 1432 C C . MET B 1 6 ? 1.878 22.898 85.655 1.00 29.36 59 MET B C 1
ATOM 1433 O O . MET B 1 6 ? 2.307 23.737 84.856 1.00 26.79 59 MET B O 1
ATOM 1438 N N . LYS B 1 7 ? 1.656 21.632 85.319 1.00 28.51 60 LYS B N 1
ATOM 1439 C CA . LYS B 1 7 ? 1.911 21.137 83.972 1.00 28.65 60 LYS B CA 1
ATOM 1440 C C . LYS B 1 7 ? 0.919 21.639 82.926 1.00 30.11 60 LYS B C 1
ATOM 1441 O O . LYS B 1 7 ? -0.299 21.477 83.079 1.00 30.44 60 LYS B O 1
ATOM 1447 N N . SER B 1 8 ? 1.444 22.255 81.867 1.00 30.72 61 SER B N 1
ATOM 1448 C CA . SER B 1 8 ? 0.595 22.742 80.787 1.00 34.30 61 SER B CA 1
ATOM 1449 C C . SER B 1 8 ? 0.165 21.490 80.036 1.00 35.89 61 SER B C 1
ATOM 1450 O O . SER B 1 8 ? 0.638 20.404 80.342 1.00 37.46 61 SER B O 1
ATOM 1453 N N . GLU B 1 9 ? -0.733 21.632 79.069 1.00 39.95 62 GLU B N 1
ATOM 1454 C CA . GLU B 1 9 ? -1.206 20.483 78.291 1.00 42.83 62 GLU B CA 1
ATOM 1455 C C . GLU B 1 9 ? -0.103 19.802 77.469 1.00 43.69 62 GLU B C 1
ATOM 1456 O O . GLU B 1 9 ? 0.744 20.470 76.865 1.00 42.76 62 GLU B O 1
ATOM 1462 N N . PRO B 1 10 ? -0.107 18.456 77.435 1.00 45.00 63 PRO B N 1
ATOM 1463 C CA . PRO B 1 10 ? 0.877 17.659 76.694 1.00 45.38 63 PRO B CA 1
ATOM 1464 C C . PRO B 1 10 ? 0.678 17.724 75.182 1.00 46.46 63 PRO B C 1
ATOM 1465 O O . PRO B 1 10 ? -0.452 17.784 74.697 1.00 46.56 63 PRO B O 1
ATOM 1469 N N . ASP B 1 19 ? -5.830 21.823 69.096 1.00 66.83 72 ASP B N 1
ATOM 1470 C CA . ASP B 1 19 ? -4.501 22.372 69.335 1.00 67.19 72 ASP B CA 1
ATOM 1471 C C . ASP B 1 19 ? -4.290 22.796 70.789 1.00 67.25 72 ASP B C 1
ATOM 1472 O O . ASP B 1 19 ? -4.626 23.914 71.182 1.00 68.11 72 ASP B O 1
ATOM 1477 N N . VAL B 1 20 ? -3.734 21.889 71.586 1.00 67.14 73 VAL B N 1
ATOM 1478 C CA . VAL B 1 20 ? -3.467 22.161 72.994 1.00 67.26 73 VAL B CA 1
ATOM 1479 C C . VAL B 1 20 ? -2.159 22.935 73.143 1.00 67.06 73 VAL B C 1
ATOM 1480 O O . VAL B 1 20 ? -1.410 22.744 74.102 1.00 67.36 73 VAL B O 1
ATOM 1484 N N . LYS B 1 21 ? -1.901 23.809 72.176 1.00 66.40 74 LYS B N 1
ATOM 1485 C CA . LYS B 1 21 ? -0.702 24.639 72.154 1.00 64.68 74 LYS B CA 1
ATOM 1486 C C . LYS B 1 21 ? -0.815 25.760 73.181 1.00 62.91 74 LYS B C 1
ATOM 1487 O O . LYS B 1 21 ? -1.682 26.626 73.063 1.00 62.77 74 LYS B O 1
ATOM 1493 N N . PHE B 1 22 ? 0.059 25.744 74.184 1.00 60.83 75 PHE B N 1
ATOM 1494 C CA . PHE B 1 22 ? 0.032 26.764 75.231 1.00 59.39 75 PHE B CA 1
ATOM 1495 C C . PHE B 1 22 ? 1.349 26.797 76.000 1.00 57.99 75 PHE B C 1
ATOM 1496 O O . PHE B 1 22 ? 1.810 25.771 76.502 1.00 57.97 75 PHE B O 1
ATOM 1504 N N . SER B 1 23 ? 1.949 27.978 76.095 1.00 56.18 76 SER B N 1
ATOM 1505 C CA . SER B 1 23 ? 3.209 28.131 76.810 1.00 54.55 76 SER B CA 1
ATOM 1506 C C . SER B 1 23 ? 3.317 29.494 77.484 1.00 53.59 76 SER B C 1
ATOM 1507 O O . SER B 1 23 ? 2.445 30.347 77.333 1.00 51.94 76 SER B O 1
ATOM 1510 N N . ILE B 1 24 ? 4.399 29.684 78.230 1.00 53.82 77 ILE B N 1
ATOM 1511 C CA . ILE B 1 24 ? 4.646 30.929 78.947 1.00 54.30 77 ILE B CA 1
ATOM 1512 C C . ILE B 1 24 ? 4.412 32.158 78.069 1.00 53.67 77 ILE B C 1
ATOM 1513 O O . ILE B 1 24 ? 3.904 33.172 78.542 1.00 53.99 77 ILE B O 1
ATOM 1518 N N . GLU B 1 25 ? 4.779 32.063 76.794 1.00 52.75 78 GLU B N 1
ATOM 1519 C CA . GLU B 1 25 ? 4.606 33.176 75.869 1.00 51.35 78 GLU B CA 1
ATOM 1520 C C . GLU B 1 25 ? 3.144 33.477 75.568 1.00 50.13 78 GLU B C 1
ATOM 1521 O O . GLU B 1 25 ? 2.763 34.638 75.409 1.00 49.70 78 GLU B O 1
ATOM 1527 N N . ASP B 1 26 ? 2.325 32.436 75.479 1.00 48.47 79 ASP B N 1
ATOM 1528 C CA . ASP B 1 26 ? 0.909 32.648 75.232 1.00 48.50 79 ASP B CA 1
ATOM 1529 C C . ASP B 1 26 ? 0.325 33.271 76.499 1.00 47.83 79 ASP B C 1
ATOM 1530 O O . ASP B 1 26 ? -0.548 34.136 76.431 1.00 47.59 79 ASP B O 1
ATOM 1535 N N . LEU B 1 27 ? 0.831 32.832 77.651 1.00 46.35 80 LEU B N 1
ATOM 1536 C CA . LEU B 1 27 ? 0.384 33.335 78.949 1.00 45.49 80 LEU B CA 1
ATOM 1537 C C . LEU B 1 27 ? 0.528 34.850 79.032 1.00 46.02 80 LEU B C 1
ATOM 1538 O O . LEU B 1 27 ? -0.445 35.575 79.249 1.00 45.47 80 LEU B O 1
ATOM 1543 N N . LYS B 1 28 ? 1.763 35.311 78.869 1.00 46.02 81 LYS B N 1
ATOM 1544 C CA . LYS B 1 28 ? 2.094 36.727 78.915 1.00 47.25 81 LYS B CA 1
ATOM 1545 C C . LYS B 1 28 ? 1.386 37.486 77.797 1.00 48.02 81 LYS B C 1
ATOM 1546 O O . LYS B 1 28 ? 1.233 38.704 77.862 1.00 47.80 81 LYS B O 1
ATOM 1552 N N . ALA B 1 29 ? 0.963 36.755 76.770 1.00 49.08 82 ALA B N 1
ATOM 1553 C CA . ALA B 1 29 ? 0.277 37.351 75.629 1.00 50.34 82 ALA B CA 1
ATOM 1554 C C . ALA B 1 29 ? -1.157 37.722 75.983 1.00 50.32 82 ALA B C 1
ATOM 1555 O O . ALA B 1 29 ? -1.700 38.703 75.473 1.00 48.96 82 ALA B O 1
ATOM 1557 N N . GLN B 1 30 ? -1.763 36.923 76.855 1.00 50.57 83 GLN B N 1
ATOM 1558 C CA . GLN B 1 30 ? -3.135 37.154 77.287 1.00 51.55 83 GLN B CA 1
ATOM 1559 C C . GLN B 1 30 ? -3.224 38.512 77.970 1.00 51.95 83 GLN B C 1
ATOM 1560 O O . GLN B 1 30 ? -2.272 38.953 78.615 1.00 51.58 83 GLN B O 1
ATOM 1566 N N . PRO B 1 31 ? -4.374 39.192 77.838 1.00 52.02 84 PRO B N 1
ATOM 1567 C CA . PRO B 1 31 ? -4.557 40.508 78.456 1.00 51.94 84 PRO B CA 1
ATOM 1568 C C . PRO B 1 31 ? -4.297 40.483 79.960 1.00 51.68 84 PRO B C 1
ATOM 1569 O O . PRO B 1 31 ? -4.996 39.807 80.715 1.00 51.43 84 PRO B O 1
ATOM 1573 N N . LYS B 1 32 ? -3.279 41.231 80.376 1.00 51.88 85 LYS B N 1
ATOM 1574 C CA . LYS B 1 32 ? -2.871 41.314 81.774 1.00 50.98 85 LYS B CA 1
ATOM 1575 C C . LYS B 1 32 ? -2.077 40.062 82.140 1.00 50.45 85 LYS B C 1
ATOM 1576 O O . LYS B 1 32 ? -1.978 39.692 83.314 1.00 49.16 85 LYS B O 1
ATOM 1582 N N . GLN B 1 33 ? -1.517 39.419 81.117 1.00 49.95 86 GLN B N 1
ATOM 1583 C CA . GLN B 1 33 ? -0.709 38.214 81.289 1.00 49.80 86 GLN B CA 1
ATOM 1584 C C . GLN B 1 33 ? -1.394 37.224 82.225 1.00 48.34 86 GLN B C 1
ATOM 1585 O O . GLN B 1 33 ? -0.746 36.569 83.040 1.00 47.70 86 GLN B O 1
ATOM 1591 N N . THR B 1 34 ? -2.713 37.121 82.094 1.00 46.85 87 THR B N 1
ATOM 1592 C CA . THR B 1 34 ? -3.498 36.224 82.931 1.00 45.96 87 THR B CA 1
ATOM 1593 C C . THR B 1 34 ? -4.367 35.298 82.094 1.00 45.35 87 THR B C 1
ATOM 1594 O O . THR B 1 34 ? -4.707 35.609 80.954 1.00 46.51 87 THR B O 1
ATOM 1598 N N . THR B 1 35 ? -4.717 34.155 82.670 1.00 45.40 88 THR B N 1
ATOM 1599 C CA . THR B 1 35 ? -5.571 33.176 82.002 1.00 44.27 88 THR B CA 1
ATOM 1600 C C . THR B 1 35 ? -6.085 32.159 83.018 1.00 43.70 88 THR B C 1
ATOM 1601 O O . THR B 1 35 ? -5.523 32.014 84.111 1.00 43.23 88 THR B O 1
ATOM 1605 N N . CYS B 1 36 ? -7.161 31.467 82.664 1.00 41.66 89 CYS B N 1
ATOM 1606 C CA . CYS B 1 36 ? -7.723 30.468 83.557 1.00 41.69 89 CYS B CA 1
ATOM 1607 C C . CYS B 1 36 ? -7.049 29.124 83.307 1.00 39.94 89 CYS B C 1
ATOM 1608 O O . CYS B 1 36 ? -6.876 28.709 82.162 1.00 39.39 89 CYS B O 1
ATOM 1611 N N . TRP B 1 37 ? -6.652 28.453 84.381 1.00 37.80 90 TRP B N 1
ATOM 1612 C CA . TRP B 1 37 ? -5.993 27.161 84.248 1.00 35.82 90 TRP B CA 1
ATOM 1613 C C . TRP B 1 37 ? -7.023 26.026 84.263 1.00 35.34 90 TRP B C 1
ATOM 1614 O O . TRP B 1 37 ? -7.111 25.246 85.218 1.00 35.08 90 TRP B O 1
ATOM 1625 N N . ASP B 1 38 ? -7.789 25.946 83.179 1.00 32.68 91 ASP B N 1
ATOM 1626 C CA . ASP B 1 38 ? -8.843 24.950 83.005 1.00 32.05 91 ASP B CA 1
ATOM 1627 C C . ASP B 1 38 ? -8.349 23.618 82.446 1.00 30.09 91 ASP B C 1
ATOM 1628 O O . ASP B 1 38 ? -7.194 23.493 82.057 1.00 25.42 91 ASP B O 1
ATOM 1633 N N . GLY B 1 39 ? -9.251 22.636 82.406 1.00 28.98 92 GLY B N 1
ATOM 1634 C CA . GLY B 1 39 ? -8.926 21.327 81.866 1.00 31.18 92 GLY B CA 1
ATOM 1635 C C . GLY B 1 39 ? -8.363 20.262 82.792 1.00 32.67 92 GLY B C 1
ATOM 1636 O O . GLY B 1 39 ? -7.956 19.199 82.318 1.00 31.87 92 GLY B O 1
ATOM 1637 N N . VAL B 1 40 ? -8.338 20.525 84.098 1.00 33.49 93 VAL B N 1
ATOM 1638 C CA . VAL B 1 40 ? -7.817 19.555 85.063 1.00 33.08 93 VAL B CA 1
ATOM 1639 C C . VAL B 1 40 ? -8.881 18.536 85.469 1.00 32.64 93 VAL B C 1
ATOM 1640 O O . VAL B 1 40 ? -9.905 18.886 86.053 1.00 33.41 93 VAL B O 1
ATOM 1644 N N . ARG B 1 41 ? -8.621 17.266 85.175 1.00 31.44 94 ARG B N 1
ATOM 1645 C CA . ARG B 1 41 ? -9.569 16.198 85.472 1.00 28.53 94 ARG B CA 1
ATOM 1646 C C . ARG B 1 41 ? -9.071 15.105 86.421 1.00 28.81 94 ARG B C 1
ATOM 1647 O O . ARG B 1 41 ? -9.519 13.958 86.356 1.00 26.31 94 ARG B O 1
ATOM 1655 N N . ASN B 1 42 ? -8.146 15.471 87.304 1.00 30.35 95 ASN B N 1
ATOM 1656 C CA . ASN B 1 42 ? -7.601 14.544 88.296 1.00 29.30 95 ASN B CA 1
ATOM 1657 C C . ASN B 1 42 ? -8.048 15.048 89.667 1.00 28.15 95 ASN B C 1
ATOM 1658 O O . ASN B 1 42 ? -8.022 16.249 89.928 1.00 26.17 95 ASN B O 1
ATOM 1663 N N . TYR B 1 43 ? -8.462 14.135 90.541 1.00 28.85 96 TYR B N 1
ATOM 1664 C CA . TYR B 1 43 ? -8.928 14.527 91.867 1.00 28.55 96 TYR B CA 1
ATOM 1665 C C . TYR B 1 43 ? -7.844 15.067 92.794 1.00 27.08 96 TYR B C 1
ATOM 1666 O O . TYR B 1 43 ? -8.045 16.097 93.438 1.00 25.95 96 TYR B O 1
ATOM 1675 N N . GLN B 1 44 ? -6.706 14.380 92.870 1.00 25.26 97 GLN B N 1
ATOM 1676 C CA . GLN B 1 44 ? -5.616 14.844 93.721 1.00 22.18 97 GLN B CA 1
ATOM 1677 C C . GLN B 1 44 ? -5.195 16.220 93.225 1.00 19.59 97 GLN B C 1
ATOM 1678 O O . GLN B 1 44 ? -5.013 17.146 94.010 1.00 16.80 97 GLN B O 1
ATOM 1684 N N . ALA B 1 45 ? -5.046 16.339 91.910 1.00 18.02 98 ALA B N 1
ATOM 1685 C CA . ALA B 1 45 ? -4.676 17.602 91.294 1.00 18.75 98 ALA B CA 1
ATOM 1686 C C . ALA B 1 45 ? -5.753 18.672 91.559 1.00 18.24 98 ALA B C 1
ATOM 1687 O O . ALA B 1 45 ? -5.430 19.824 91.876 1.00 16.72 98 ALA B O 1
ATOM 1689 N N . ARG B 1 46 ? -7.024 18.290 91.433 1.00 19.00 99 ARG B N 1
ATOM 1690 C CA . ARG B 1 46 ? -8.122 19.232 91.655 1.00 20.87 99 ARG B CA 1
ATOM 1691 C C . ARG B 1 46 ? -8.091 19.784 93.069 1.00 21.72 99 ARG B C 1
ATOM 1692 O O . ARG B 1 46 ? -8.247 20.991 93.284 1.00 20.55 99 ARG B O 1
ATOM 1700 N N . ASN B 1 47 ? -7.887 18.900 94.036 1.00 21.42 100 ASN B N 1
ATOM 1701 C CA . ASN B 1 47 ? -7.876 19.335 95.420 1.00 23.85 100 ASN B CA 1
ATOM 1702 C C . ASN B 1 47 ? -6.710 20.264 95.697 1.00 24.77 100 ASN B C 1
ATOM 1703 O O . ASN B 1 47 ? -6.859 21.239 96.444 1.00 23.87 100 ASN B O 1
ATOM 1708 N N . PHE B 1 48 ? -5.558 19.990 95.081 1.00 24.36 101 PHE B N 1
ATOM 1709 C CA . PHE B 1 48 ? -4.416 20.875 95.256 1.00 22.83 101 PHE B CA 1
ATOM 1710 C C . PHE B 1 48 ? -4.856 22.241 94.740 1.00 23.72 101 PHE B C 1
ATOM 1711 O O . PHE B 1 48 ? -4.683 23.259 95.410 1.00 22.37 101 PHE B O 1
ATOM 1719 N N . LEU B 1 49 ? -5.436 22.256 93.545 1.00 25.99 102 LEU B N 1
ATOM 1720 C CA . LEU B 1 49 ? -5.939 23.497 92.965 1.00 28.01 102 LEU B CA 1
ATOM 1721 C C . LEU 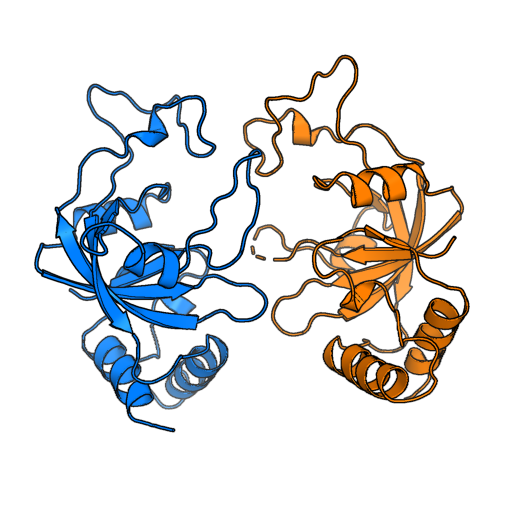B 1 49 ? -6.804 24.176 94.012 1.00 27.97 102 LEU B C 1
ATOM 1722 O O . LEU B 1 49 ? -6.614 25.344 94.335 1.00 29.40 102 LEU B O 1
ATOM 1727 N N . ARG B 1 50 ? -7.752 23.422 94.550 1.00 28.39 103 ARG B N 1
ATOM 1728 C CA . ARG B 1 50 ? -8.655 23.940 95.565 1.00 26.55 103 ARG B CA 1
ATOM 1729 C C . ARG B 1 50 ? -7.929 24.332 96.851 1.00 27.32 103 ARG B C 1
ATOM 1730 O O . ARG B 1 50 ? -8.484 25.033 97.691 1.00 27.61 103 ARG B O 1
ATOM 1738 N N . ALA B 1 51 ? -6.691 23.881 97.014 1.00 26.76 104 ALA B N 1
ATOM 1739 C CA . ALA B 1 51 ? -5.945 24.215 98.218 1.00 27.01 104 ALA B CA 1
ATOM 1740 C C . ALA B 1 51 ? -5.077 25.451 97.990 1.00 28.15 104 ALA B C 1
ATOM 1741 O O . ALA B 1 51 ? -4.516 26.006 98.932 1.00 28.57 104 ALA B O 1
ATOM 1743 N N . MET B 1 52 ? -4.982 25.884 96.736 1.00 29.98 105 MET B N 1
ATOM 1744 C CA . MET B 1 52 ? -4.185 27.057 96.376 1.00 32.00 105 MET B CA 1
ATOM 1745 C C . MET B 1 52 ? -4.739 28.370 96.956 1.00 31.79 105 MET B C 1
ATOM 1746 O O . MET B 1 52 ? -5.949 28.547 97.059 1.00 31.24 105 MET B O 1
ATOM 1751 N N . LYS B 1 53 ? -3.842 29.285 97.326 1.00 33.55 106 LYS B N 1
ATOM 1752 C CA . LYS B 1 53 ? -4.232 30.569 97.920 1.00 35.62 106 LYS B CA 1
ATOM 1753 C C . LYS B 1 53 ? -3.627 31.780 97.208 1.00 37.22 106 LYS B C 1
ATOM 1754 O O . LYS B 1 53 ? -2.480 31.742 96.764 1.00 37.39 106 LYS B O 1
ATOM 1760 N N . LEU B 1 54 ? -4.407 32.857 97.121 1.00 37.74 107 LEU B N 1
ATOM 1761 C CA . LEU B 1 54 ? -3.978 34.091 96.458 1.00 37.08 107 LEU B CA 1
ATOM 1762 C C . LEU B 1 54 ? -2.585 34.560 96.851 1.00 37.11 107 LEU B C 1
ATOM 1763 O O . LEU B 1 54 ? -2.262 34.654 98.035 1.00 37.04 107 LEU B O 1
ATOM 1768 N N . GLY B 1 55 ? -1.773 34.870 95.842 1.00 37.19 108 GLY B N 1
ATOM 1769 C CA . GLY B 1 55 ? -0.424 35.344 96.081 1.00 35.55 108 GLY B CA 1
ATOM 1770 C C . GLY B 1 55 ? 0.647 34.288 95.893 1.00 36.13 108 GLY B C 1
ATOM 1771 O O . GLY B 1 55 ? 1.793 34.612 95.574 1.00 36.09 108 GLY B O 1
ATOM 1772 N N . GLU B 1 56 ? 0.282 33.023 96.090 1.00 35.55 109 GLU B N 1
ATOM 1773 C CA . GLU B 1 56 ? 1.238 31.935 95.939 1.00 34.66 109 GLU B CA 1
ATOM 1774 C C . GLU B 1 56 ? 1.725 31.862 94.498 1.00 35.33 109 GLU B C 1
ATOM 1775 O O . GLU B 1 56 ? 0.989 32.178 93.559 1.00 34.95 109 GLU B O 1
ATOM 1781 N N . GLU B 1 57 ? 2.977 31.457 94.334 1.00 34.95 110 GLU B N 1
ATOM 1782 C CA . GLU B 1 57 ? 3.565 31.339 93.011 1.00 35.33 110 GLU B CA 1
ATOM 1783 C C . GLU B 1 57 ? 3.633 29.878 92.577 1.00 34.19 110 GLU B C 1
ATOM 1784 O O . GLU B 1 57 ? 3.548 28.967 93.396 1.00 31.98 110 GLU B O 1
ATOM 1790 N N . ALA B 1 58 ? 3.770 29.665 91.278 1.00 33.21 111 ALA B N 1
ATOM 1791 C CA . ALA B 1 58 ? 3.861 28.320 90.741 1.00 34.20 111 ALA B CA 1
ATOM 1792 C C . ALA B 1 58 ? 4.763 28.297 89.516 1.00 34.41 111 ALA B C 1
ATOM 1793 O O . ALA B 1 58 ? 4.755 29.224 88.694 1.00 33.11 111 ALA B O 1
ATOM 1795 N N . PHE B 1 59 ? 5.566 27.245 89.411 1.00 34.61 112 PHE B N 1
ATOM 1796 C CA . PHE B 1 59 ? 6.440 27.105 88.265 1.00 35.08 112 PHE B CA 1
ATOM 1797 C C . PHE B 1 59 ? 5.544 26.716 87.105 1.00 35.02 112 PHE B C 1
ATOM 1798 O O . PHE B 1 59 ? 4.603 25.940 87.273 1.00 35.88 112 PHE B O 1
ATOM 1806 N N . PHE B 1 60 ? 5.816 27.285 85.940 1.00 35.99 113 PHE B N 1
ATOM 1807 C CA . PHE B 1 60 ? 5.037 26.969 84.753 1.00 36.91 113 PHE B CA 1
ATOM 1808 C C . PHE B 1 60 ? 5.834 25.911 84.011 1.00 36.04 113 PHE B C 1
ATOM 1809 O O . PHE B 1 60 ? 6.956 26.164 83.565 1.00 35.19 113 PHE B O 1
ATOM 1817 N N . TYR B 1 61 ? 5.263 24.717 83.911 1.00 36.48 114 TYR B N 1
ATOM 1818 C CA . TYR B 1 61 ? 5.925 23.614 83.234 1.00 37.21 114 TYR B CA 1
ATOM 1819 C C . TYR B 1 61 ? 5.339 23.416 81.844 1.00 39.98 114 TYR B C 1
ATOM 1820 O O . TYR B 1 61 ? 4.144 23.160 81.688 1.00 40.73 114 TYR B O 1
ATOM 1829 N N . HIS B 1 62 ? 6.200 23.544 80.838 1.00 42.88 115 HIS B N 1
ATOM 1830 C CA . HIS B 1 62 ? 5.808 23.397 79.443 1.00 45.21 115 HIS B CA 1
ATOM 1831 C C . HIS B 1 62 ? 5.856 21.934 79.030 1.00 46.02 115 HIS B C 1
ATOM 1832 O O . HIS B 1 62 ? 6.930 21.404 78.748 1.00 47.16 115 HIS B O 1
ATOM 1839 N N . SER B 1 63 ? 4.691 21.291 78.986 1.00 45.52 116 SER B N 1
ATOM 1840 C CA . SER B 1 63 ? 4.596 19.883 78.614 1.00 45.20 116 SER B CA 1
ATOM 1841 C C . SER B 1 63 ? 4.994 19.611 77.164 1.00 45.49 116 SER B C 1
ATOM 1842 O O . SER B 1 63 ? 4.552 18.630 76.566 1.00 44.55 116 SER B O 1
ATOM 1845 N N . ASN B 1 64 ? 5.825 20.484 76.604 1.00 46.54 117 ASN B N 1
ATOM 1846 C CA . ASN B 1 64 ? 6.301 20.319 75.234 1.00 46.77 117 ASN B CA 1
ATOM 1847 C C . ASN B 1 64 ? 6.921 18.924 75.150 1.00 45.35 117 ASN B C 1
ATOM 1848 O O . ASN B 1 64 ? 7.984 18.678 75.717 1.00 45.19 117 ASN B O 1
ATOM 1853 N N . CYS B 1 65 ? 6.248 18.017 74.450 1.00 43.75 118 CYS B N 1
ATOM 1854 C CA . CYS B 1 65 ? 6.716 16.641 74.319 1.00 45.16 118 CYS B CA 1
ATOM 1855 C C . CYS B 1 65 ? 8.133 16.490 73.770 1.00 45.16 118 CYS B C 1
ATOM 1856 O O . CYS B 1 65 ? 8.708 15.404 73.826 1.00 47.23 118 CYS B O 1
ATOM 1859 N N . LYS B 1 66 ? 8.698 17.575 73.252 1.00 45.19 119 LYS B N 1
ATOM 1860 C CA . LYS B 1 66 ? 10.047 17.542 72.696 1.00 43.74 119 LYS B CA 1
ATOM 1861 C C . LYS B 1 66 ? 11.095 18.067 73.683 1.00 42.88 119 LYS B C 1
ATOM 1862 O O . LYS B 1 66 ? 12.028 17.351 74.044 1.00 42.31 119 LYS B O 1
ATOM 1868 N N . GLU B 1 67 ? 10.940 19.311 74.120 1.00 40.64 120 GLU B N 1
ATOM 1869 C CA . GLU B 1 67 ? 11.891 19.911 75.056 1.00 38.98 120 GLU B CA 1
ATOM 1870 C C . GLU B 1 67 ? 11.145 20.524 76.249 1.00 36.98 120 GLU B C 1
ATOM 1871 O O . GLU B 1 67 ? 11.207 21.729 76.480 1.00 36.38 120 GLU B O 1
ATOM 1877 N N . PRO B 1 68 ? 10.442 19.685 77.032 1.00 35.46 121 PRO B N 1
ATOM 1878 C CA . PRO B 1 68 ? 9.671 20.117 78.203 1.00 33.81 121 PRO B CA 1
ATOM 1879 C C . PRO B 1 68 ? 10.496 20.675 79.361 1.00 32.16 121 PRO B C 1
ATOM 1880 O O . PRO B 1 68 ? 11.724 20.553 79.403 1.00 31.02 121 PRO B O 1
ATOM 1884 N N . GLY B 1 69 ? 9.801 21.286 80.310 1.00 29.88 122 GLY B N 1
ATOM 1885 C CA . GLY B 1 69 ? 10.489 21.836 81.456 1.00 28.81 122 GLY B CA 1
ATOM 1886 C C . GLY B 1 69 ? 9.908 23.125 81.982 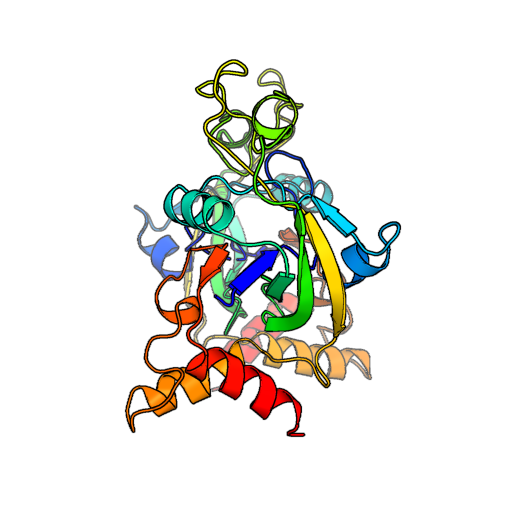1.00 26.07 122 GLY B C 1
ATOM 1887 O O . GLY B 1 69 ? 8.904 23.633 81.477 1.00 27.05 122 GLY B O 1
ATOM 1888 N N . ILE B 1 70 ? 10.570 23.652 83.004 1.00 26.14 123 ILE B N 1
ATOM 1889 C CA . ILE B 1 70 ? 10.176 24.887 83.665 1.00 25.34 123 ILE B CA 1
ATOM 1890 C C . ILE B 1 70 ? 10.618 26.092 82.862 1.00 26.25 123 ILE B C 1
ATOM 1891 O O . ILE B 1 70 ? 11.817 26.310 82.664 1.00 28.17 123 ILE B O 1
ATOM 1896 N N . ALA B 1 71 ? 9.646 26.884 82.420 1.00 28.17 124 ALA B N 1
ATOM 1897 C CA . ALA B 1 71 ? 9.923 28.073 81.618 1.00 28.83 124 ALA B CA 1
ATOM 1898 C C . ALA B 1 71 ? 9.766 29.407 82.365 1.00 28.85 124 ALA B C 1
ATOM 1899 O O . ALA B 1 71 ? 10.376 30.400 81.980 1.00 29.33 124 ALA B O 1
ATOM 1901 N N . GLY B 1 72 ? 8.964 29.429 83.430 1.00 30.08 125 GLY B N 1
ATOM 1902 C CA . GLY B 1 72 ? 8.771 30.660 84.186 1.00 29.77 125 GLY B CA 1
ATOM 1903 C C . GLY B 1 72 ? 7.940 30.545 85.460 1.00 30.17 125 GLY B C 1
ATOM 1904 O O . GLY B 1 72 ? 7.590 29.447 85.896 1.00 29.80 125 GLY B O 1
ATOM 1905 N N . LEU B 1 73 ? 7.622 31.692 86.056 1.00 29.25 126 LEU B N 1
ATOM 1906 C CA . LEU B 1 73 ? 6.845 31.745 87.296 1.00 28.37 126 LEU B CA 1
ATOM 1907 C C . LEU B 1 73 ? 5.512 32.468 87.128 1.00 28.57 126 LEU B C 1
ATOM 1908 O O . LEU B 1 73 ? 5.319 33.242 86.191 1.00 26.22 126 LEU B O 1
ATOM 1913 N N . MET B 1 74 ? 4.597 32.213 88.053 1.00 30.68 127 MET B N 1
ATOM 1914 C CA . MET B 1 74 ? 3.287 32.845 88.010 1.00 34.70 127 MET B CA 1
ATOM 1915 C C . MET B 1 74 ? 2.607 32.673 89.359 1.00 35.82 127 MET B C 1
ATOM 1916 O O . MET B 1 74 ? 2.857 31.701 90.072 1.00 36.27 127 MET B O 1
ATOM 1921 N N . LYS B 1 75 ? 1.752 33.625 89.709 1.00 37.26 128 LYS B N 1
ATOM 1922 C CA . LYS B 1 75 ? 1.055 33.567 90.982 1.00 39.29 128 LYS B CA 1
ATOM 1923 C C . LYS B 1 75 ? -0.438 33.306 90.804 1.00 38.76 128 LYS B C 1
ATOM 1924 O O . LYS B 1 75 ? -0.959 33.321 89.689 1.00 38.79 128 LYS B O 1
ATOM 1930 N N . ILE B 1 76 ? -1.115 33.061 91.918 1.00 38.00 129 ILE B N 1
ATOM 1931 C CA . ILE B 1 76 ? -2.542 32.798 91.903 1.00 38.81 129 ILE B CA 1
ATOM 1932 C C . ILE B 1 76 ? -3.311 34.093 92.153 1.00 38.60 129 ILE B C 1
ATOM 1933 O O . ILE B 1 76 ? -3.243 34.676 93.239 1.00 38.66 129 ILE B O 1
ATOM 1938 N N . VAL B 1 77 ? -4.026 34.541 91.125 1.00 37.36 130 VAL B N 1
ATOM 1939 C CA . VAL B 1 77 ? -4.803 35.776 91.189 1.00 38.36 130 VAL B CA 1
ATOM 1940 C C . VAL B 1 77 ? -6.316 35.560 91.256 1.00 37.71 130 VAL B C 1
ATOM 1941 O O . VAL B 1 77 ? -7.093 36.457 90.922 1.00 35.82 130 VAL B O 1
ATOM 1945 N N . LYS B 1 78 ? -6.727 34.370 91.682 1.00 37.18 131 LYS B N 1
ATOM 1946 C CA . LYS B 1 78 ? -8.142 34.047 91.806 1.00 38.07 131 LYS B CA 1
ATOM 1947 C C . LYS B 1 78 ? -8.263 32.604 92.248 1.00 39.13 131 LYS B C 1
ATOM 1948 O O . LYS B 1 78 ? -7.880 31.694 91.514 1.00 40.63 131 LYS B O 1
ATOM 1954 N N . GLU B 1 79 ? -8.786 32.401 93.454 1.00 39.67 132 GLU B N 1
ATOM 1955 C CA . GLU B 1 79 ? -8.943 31.062 94.009 1.00 39.89 132 GLU B CA 1
ATOM 1956 C C . GLU B 1 79 ? -9.785 30.182 93.085 1.00 38.26 132 GLU B C 1
ATOM 1957 O O . GLU B 1 79 ? -10.349 30.654 92.095 1.00 37.78 132 GLU B O 1
ATOM 1963 N N . ALA B 1 80 ? -9.871 28.904 93.427 1.00 37.26 133 ALA B N 1
ATOM 1964 C CA . ALA B 1 80 ? -10.613 27.937 92.630 1.00 37.47 133 ALA B CA 1
ATOM 1965 C C . ALA B 1 80 ? -12.097 28.244 92.432 1.00 36.98 133 ALA B C 1
ATOM 1966 O O . ALA B 1 80 ? -12.802 28.672 93.350 1.00 36.68 133 ALA B O 1
ATOM 1968 N N . TYR B 1 81 ? -12.549 28.015 91.205 1.00 35.59 134 TYR B N 1
ATOM 1969 C CA . TYR B 1 81 ? -13.934 28.215 90.813 1.00 33.86 134 TYR B CA 1
ATOM 1970 C C . TYR B 1 81 ? -14.216 27.261 89.639 1.00 34.76 134 TYR B C 1
ATOM 1971 O O . TYR B 1 81 ? -13.305 26.902 88.884 1.00 34.13 134 TYR B O 1
ATOM 1980 N N . PRO B 1 82 ? -15.476 26.821 89.486 1.00 35.45 135 PRO B N 1
ATOM 1981 C CA . PRO B 1 82 ? -15.920 25.900 88.426 1.00 35.68 135 PRO B CA 1
ATOM 1982 C C . PRO B 1 82 ? -15.304 26.096 87.038 1.00 35.58 135 PRO B C 1
ATOM 1983 O O . PRO B 1 82 ? -15.127 27.225 86.580 1.00 34.92 135 PRO B O 1
ATOM 1987 N N . ASP B 1 83 ? -14.991 24.983 86.375 1.00 35.62 136 ASP B N 1
ATOM 1988 C CA . ASP B 1 83 ? -14.402 25.008 85.033 1.00 36.88 136 ASP B CA 1
ATOM 1989 C C . ASP B 1 83 ? -15.444 24.710 83.956 1.00 37.21 136 ASP B C 1
ATOM 1990 O O . ASP B 1 83 ? -15.734 23.546 83.658 1.00 35.75 136 ASP B O 1
ATOM 1995 N N . HIS B 1 84 ? -15.984 25.780 83.374 1.00 37.23 137 HIS B N 1
ATOM 1996 C C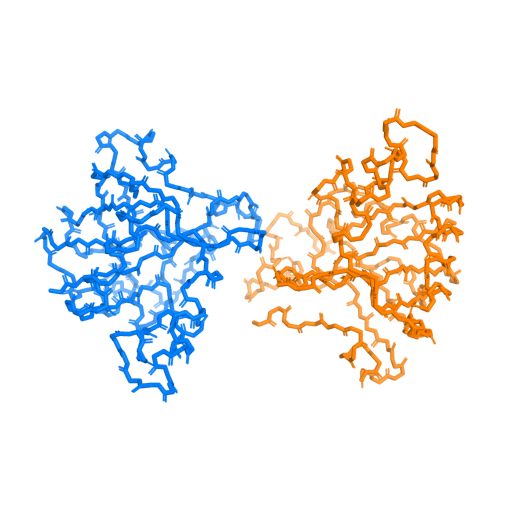A . HIS B 1 84 ? -17.021 25.709 82.339 1.00 38.46 137 HIS B CA 1
ATOM 1997 C C . HIS B 1 84 ? -16.854 24.591 81.316 1.00 37.68 137 HIS B C 1
ATOM 1998 O O . HIS B 1 84 ? -17.828 23.933 80.944 1.00 39.06 137 HIS B O 1
ATOM 2005 N N . THR B 1 85 ? -15.627 24.373 80.862 1.00 36.59 138 THR B N 1
ATOM 2006 C CA . THR B 1 85 ? -15.361 23.341 79.868 1.00 36.00 138 THR B CA 1
ATOM 2007 C C . THR B 1 85 ? -15.933 21.976 80.241 1.00 35.75 138 THR B C 1
ATOM 2008 O O . THR B 1 85 ? -16.172 21.137 79.368 1.00 35.39 138 THR B O 1
ATOM 2012 N N . GLN B 1 86 ? -16.161 21.755 81.530 1.00 34.88 139 GLN B N 1
ATOM 2013 C CA . GLN B 1 86 ? -16.700 20.477 81.981 1.00 34.57 139 GLN B CA 1
ATOM 2014 C C . GLN B 1 86 ? -18.150 20.272 81.548 1.00 34.44 139 GLN B C 1
ATOM 2015 O O . GLN B 1 86 ? -18.664 19.157 81.605 1.00 36.19 139 GLN B O 1
ATOM 2021 N N . PHE B 1 87 ? -18.811 21.332 81.099 1.00 33.99 140 PHE B N 1
ATOM 2022 C CA . PHE B 1 87 ? -20.200 21.197 80.672 1.00 34.94 140 PHE B CA 1
ATOM 2023 C C . PHE B 1 87 ? -20.380 21.328 79.157 1.00 36.80 140 PHE B C 1
ATOM 2024 O O . PHE B 1 87 ? -21.499 21.195 78.644 1.00 34.77 140 PHE B O 1
ATOM 2032 N N . GLU B 1 88 ? -19.274 21.570 78.452 1.00 38.19 141 GLU B N 1
ATOM 2033 C CA . GLU B 1 88 ? -19.281 21.730 76.992 1.00 39.57 141 GLU B CA 1
ATOM 2034 C C . GLU B 1 88 ? -19.032 20.400 76.274 1.00 39.92 141 GLU B C 1
ATOM 2035 O O . GLU B 1 88 ? -17.889 19.953 76.168 1.00 40.92 141 GLU B O 1
ATOM 2041 N N . LYS B 1 89 ? -20.097 19.771 75.783 1.00 40.45 142 LYS B N 1
ATOM 2042 C CA . LYS B 1 89 ? -19.981 18.495 75.072 1.00 41.90 142 LYS B CA 1
ATOM 2043 C C . LYS B 1 89 ? -18.904 18.527 73.981 1.00 41.80 142 LYS B C 1
ATOM 2044 O O . LYS B 1 89 ? -18.209 17.539 73.757 1.00 40.84 142 LYS B O 1
ATOM 2050 N N . ASN B 1 90 ? -18.772 19.668 73.315 1.00 42.90 143 ASN B N 1
ATOM 2051 C CA . ASN B 1 90 ? -17.792 19.837 72.249 1.00 44.11 143 ASN B CA 1
ATOM 2052 C C . ASN B 1 90 ? -16.359 20.029 72.737 1.00 44.55 143 ASN B C 1
ATOM 2053 O O . ASN B 1 90 ? -15.463 20.296 71.942 1.00 45.50 143 ASN B O 1
ATOM 2058 N N . ASN B 1 91 ? -16.138 19.892 74.038 1.00 44.71 144 ASN B N 1
ATOM 2059 C CA . ASN B 1 91 ? -14.800 20.060 74.593 1.00 44.02 144 ASN B CA 1
ATOM 2060 C C . ASN B 1 91 ? -14.238 18.711 75.004 1.00 43.33 144 ASN B C 1
ATOM 2061 O O . ASN B 1 91 ? -14.965 17.861 75.524 1.00 43.25 144 ASN B O 1
ATOM 2066 N N . PRO B 1 92 ? -12.932 18.495 74.777 1.00 41.74 145 PRO B N 1
ATOM 2067 C CA . PRO B 1 92 ? -12.293 17.227 75.141 1.00 40.87 145 PRO B CA 1
ATOM 2068 C C . PRO B 1 92 ? -12.400 16.932 76.642 1.00 39.87 145 PRO B C 1
ATOM 2069 O O . PRO B 1 92 ? -12.450 15.771 77.052 1.00 37.80 145 PRO B O 1
ATOM 2073 N N . HIS B 1 93 ? -12.441 17.989 77.453 1.00 38.85 146 HIS B N 1
ATOM 2074 C CA . HIS B 1 93 ? -12.546 17.839 78.900 1.00 38.85 146 HIS B CA 1
ATOM 2075 C C . HIS B 1 93 ? -13.999 17.922 79.370 1.00 38.58 146 HIS B C 1
ATOM 2076 O O . HIS B 1 93 ? -14.275 18.377 80.485 1.00 35.37 146 HIS B O 1
ATOM 2083 N N . TYR B 1 94 ? -14.925 17.511 78.508 1.00 37.58 147 TYR B N 1
ATOM 2084 C CA . TYR B 1 94 ? -16.334 17.506 78.872 1.00 37.36 147 TYR B CA 1
ATOM 2085 C C . TYR B 1 94 ? -16.489 16.383 79.889 1.00 36.98 147 TYR B C 1
ATOM 2086 O O . TYR B 1 94 ? -15.790 15.372 79.813 1.00 36.47 147 TYR B O 1
ATOM 2095 N N . ASP B 1 95 ? -17.387 16.564 80.848 1.00 36.62 148 ASP B N 1
ATOM 2096 C CA . ASP B 1 95 ? -17.620 15.542 81.855 1.00 36.44 148 ASP B CA 1
ATOM 2097 C C . ASP B 1 95 ? -19.120 15.414 82.056 1.00 36.98 148 ASP B C 1
ATOM 2098 O O . ASP B 1 95 ? -19.725 16.191 82.794 1.00 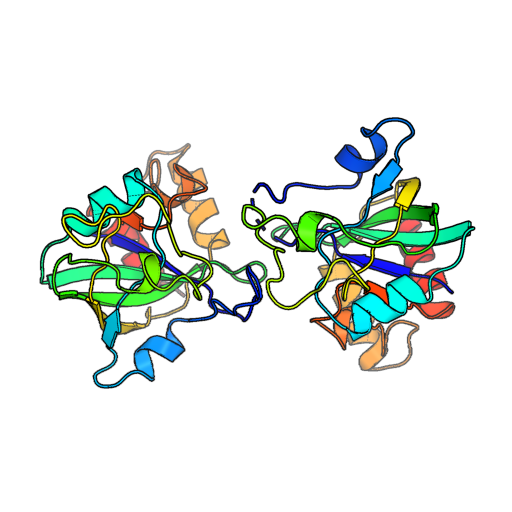36.92 148 ASP B O 1
ATOM 2103 N N . PRO B 1 96 ? -19.737 14.419 81.393 1.00 37.18 149 PRO B N 1
ATOM 2104 C CA . PRO B 1 96 ? -21.170 14.107 81.430 1.00 35.53 149 PRO B CA 1
ATOM 2105 C C . PRO B 1 96 ? -21.708 13.802 82.827 1.00 34.41 149 PRO B C 1
ATOM 2106 O O . PRO B 1 96 ? -22.913 13.867 83.058 1.00 35.45 149 PRO B O 1
ATOM 2110 N N . SER B 1 97 ? -20.817 13.467 83.752 1.00 32.19 150 SER B N 1
ATOM 2111 C CA . SER B 1 97 ? -21.231 13.120 85.106 1.00 31.07 150 SER B CA 1
ATOM 2112 C C . SER B 1 97 ? -21.326 14.290 86.075 1.00 31.97 150 SER B C 1
ATOM 2113 O O . SER B 1 97 ? -21.957 14.171 87.123 1.00 33.19 150 SER B O 1
ATOM 2116 N N . SER B 1 98 ? -20.704 15.416 85.736 1.00 30.79 151 SER B N 1
ATOM 2117 C CA . SER B 1 98 ? -20.752 16.588 86.605 1.00 31.10 151 SER B CA 1
ATOM 2118 C C . SER B 1 98 ? -22.036 17.398 86.466 1.00 30.78 151 SER B C 1
ATOM 2119 O O . SER B 1 98 ? -22.567 17.560 85.367 1.00 28.85 151 SER B O 1
ATOM 2122 N N . LYS B 1 99 ? -22.530 17.917 87.586 1.00 30.19 152 LYS B N 1
ATOM 2123 C CA . LYS B 1 99 ? -23.747 18.717 87.553 1.00 30.47 152 LYS B CA 1
ATOM 2124 C C . LYS B 1 99 ? -23.458 20.182 87.849 1.00 30.59 152 LYS B C 1
ATOM 2125 O O . LYS B 1 99 ? -22.711 20.504 88.774 1.00 29.22 152 LYS B O 1
ATOM 2131 N N . GLU B 1 100 ? -24.049 21.065 87.052 1.00 30.64 153 GLU B N 1
ATOM 2132 C CA . GLU B 1 100 ? -23.865 22.493 87.240 1.00 31.27 153 GLU B CA 1
ATOM 2133 C C . GLU B 1 100 ? -24.290 22.929 88.640 1.00 31.78 153 GLU B C 1
ATOM 2134 O O . GLU B 1 100 ? -23.902 23.997 89.108 1.00 32.33 153 GLU B O 1
ATOM 2140 N N . ASP B 1 101 ? -25.084 22.098 89.310 1.00 33.65 154 ASP B N 1
ATOM 2141 C CA . ASP B 1 101 ? -25.541 22.404 90.667 1.00 33.66 154 ASP B CA 1
ATOM 2142 C C . ASP B 1 101 ? -24.356 22.455 91.616 1.00 33.35 154 ASP B C 1
ATOM 2143 O O . ASP B 1 101 ? -24.353 23.217 92.580 1.00 33.99 154 ASP B O 1
ATOM 2148 N N . ASN B 1 102 ? -23.349 21.638 91.328 1.00 33.23 155 ASN B N 1
ATOM 2149 C CA . ASN B 1 102 ? -22.157 21.568 92.155 1.00 32.88 155 ASN B CA 1
ATOM 2150 C C . ASN B 1 102 ? -21.055 20.890 91.350 1.00 32.36 155 ASN B C 1
ATOM 2151 O O . ASN B 1 102 ? -20.636 19.781 91.665 1.00 31.73 155 ASN B O 1
ATOM 2156 N N . PRO B 1 103 ? -20.550 21.573 90.310 1.00 32.95 156 PRO B N 1
ATOM 2157 C CA . PRO B 1 103 ? -19.496 21.054 89.433 1.00 33.28 156 PRO B CA 1
ATOM 2158 C C . PRO B 1 103 ? -18.411 20.257 90.149 1.00 32.63 156 PRO B C 1
ATOM 2159 O O . PRO B 1 103 ? -17.933 20.651 91.213 1.00 34.59 156 PRO B O 1
ATOM 2163 N N . LYS B 1 104 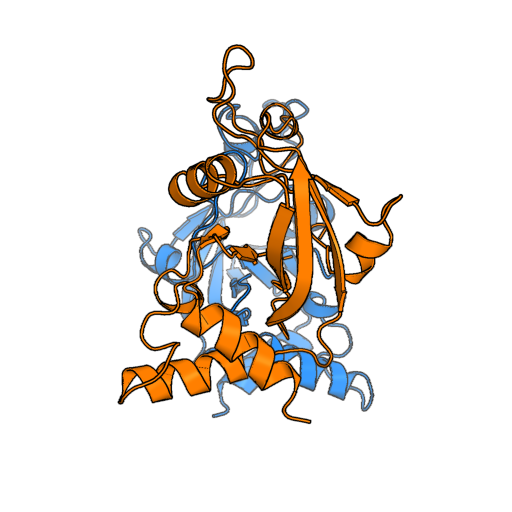? -18.038 19.131 89.555 1.00 30.55 157 LYS B N 1
ATOM 2164 C CA . LYS B 1 104 ? -17.010 18.267 90.115 1.00 29.15 157 LYS B CA 1
ATOM 2165 C C . LYS B 1 104 ? -15.647 18.918 89.957 1.00 27.87 157 LYS B C 1
ATOM 2166 O O . LYS B 1 104 ? -14.796 18.798 90.835 1.00 28.02 157 LYS B O 1
ATOM 2172 N N . TRP B 1 105 ? -15.451 19.626 88.848 1.00 25.54 158 TRP B N 1
ATOM 2173 C CA . TRP B 1 105 ? -14.170 20.260 88.576 1.00 24.39 158 TRP B CA 1
ATOM 2174 C C . TRP B 1 105 ? -14.130 21.783 88.739 1.00 25.64 158 TRP B C 1
ATOM 2175 O O . TRP B 1 105 ? -15.108 22.485 88.482 1.00 26.18 158 TRP B O 1
ATOM 2186 N N . SER B 1 106 ? -12.972 22.269 89.176 1.00 24.99 159 SER B N 1
ATOM 2187 C CA . SER B 1 106 ? -12.731 23.683 89.414 1.00 24.48 159 SER B CA 1
ATOM 2188 C C . SER B 1 106 ? -11.466 24.130 88.673 1.00 26.39 159 SER B C 1
ATOM 2189 O O . SER B 1 106 ? -10.796 23.333 88.013 1.00 26.12 159 SER B O 1
ATOM 2192 N N . MET B 1 107 ? -11.141 25.410 88.790 1.00 27.13 160 MET B N 1
ATOM 2193 C CA . MET B 1 107 ? -9.952 25.935 88.152 1.00 28.39 160 MET B CA 1
ATOM 2194 C C . MET B 1 107 ? -9.521 27.204 88.864 1.00 29.17 160 MET B C 1
ATOM 2195 O O . MET B 1 107 ? -10.224 27.706 89.747 1.00 30.36 160 MET B O 1
ATOM 2200 N N . VAL B 1 108 ? -8.354 27.713 88.493 1.00 30.82 161 VAL B N 1
ATOM 2201 C CA . VAL B 1 108 ? -7.845 28.938 89.086 1.00 33.30 161 VAL B CA 1
ATOM 2202 C C . VAL B 1 108 ? -7.382 29.865 87.974 1.00 34.54 161 VAL B C 1
ATOM 2203 O O . VAL B 1 108 ? -7.360 29.479 86.805 1.00 34.72 161 VAL B O 1
ATOM 2207 N N . ASP B 1 109 ? -7.036 31.094 88.345 1.00 35.93 162 ASP B N 1
ATOM 2208 C CA . ASP B 1 109 ? -6.542 32.078 87.399 1.00 36.06 162 ASP B CA 1
ATOM 2209 C C . ASP B 1 109 ? -5.078 32.350 87.729 1.00 37.01 162 ASP B C 1
ATOM 2210 O O . ASP B 1 109 ? -4.735 32.743 88.849 1.00 35.35 162 ASP B O 1
ATOM 2215 N N . VAL B 1 110 ? -4.215 32.119 86.750 1.00 36.55 163 VAL B N 1
ATOM 2216 C CA . VAL B 1 110 ? -2.792 32.331 86.936 1.00 37.45 163 VAL B CA 1
ATOM 2217 C C . VAL B 1 110 ? -2.293 33.531 86.142 1.00 37.08 163 VAL B C 1
ATOM 2218 O O . VAL B 1 110 ? -2.667 33.730 84.980 1.00 36.82 163 VAL B O 1
ATOM 2222 N N . GLN B 1 111 ? -1.455 34.338 86.779 1.00 35.22 164 GLN B N 1
ATOM 2223 C CA . GLN B 1 111 ? -0.904 35.510 86.122 1.00 36.51 164 GLN B CA 1
ATOM 2224 C C . GLN B 1 111 ? 0.619 35.453 86.079 1.00 35.67 164 GLN B C 1
ATOM 2225 O O . GLN B 1 111 ? 1.271 35.256 87.106 1.00 36.38 164 GLN B O 1
ATOM 2231 N N . PHE B 1 112 ? 1.173 35.625 84.883 1.00 35.27 165 PHE B N 1
ATOM 2232 C CA . PHE B 1 112 ? 2.618 35.608 84.686 1.00 36.13 165 PHE B CA 1
ATOM 2233 C C . PHE B 1 112 ? 3.320 36.534 85.679 1.00 36.52 165 PHE B C 1
ATOM 2234 O O . PHE B 1 112 ? 2.766 37.546 86.105 1.00 37.93 165 PHE B O 1
ATOM 2242 N N . VAL B 1 113 ? 4.547 36.187 86.040 1.00 37.45 166 VAL B N 1
ATOM 2243 C CA . VAL B 1 113 ? 5.317 37.008 86.958 1.00 38.46 166 VAL B CA 1
ATOM 2244 C C . VAL B 1 113 ? 6.670 37.322 86.321 1.00 40.08 166 VAL B C 1
ATOM 2245 O O . VAL B 1 113 ? 6.985 38.486 86.051 1.00 39.48 166 VAL B O 1
ATOM 2249 N N . ARG B 1 114 ? 7.466 36.289 86.069 1.00 40.46 167 ARG B N 1
ATOM 2250 C CA . ARG B 1 114 ? 8.762 36.495 85.442 1.00 41.80 167 ARG B CA 1
ATOM 2251 C C . ARG B 1 114 ? 9.188 35.248 84.695 1.00 41.59 167 ARG B C 1
ATOM 2252 O O . ARG B 1 114 ? 8.653 34.162 84.917 1.00 41.49 167 ARG B O 1
ATOM 2260 N N . MET B 1 115 ? 10.143 35.421 83.792 1.00 41.30 168 MET B N 1
ATOM 2261 C CA . MET B 1 115 ? 10.663 34.314 83.008 1.00 40.92 168 MET B CA 1
ATOM 2262 C C . MET B 1 115 ? 11.802 33.692 83.791 1.00 40.03 168 MET B C 1
ATOM 2263 O O . MET B 1 115 ? 12.406 34.347 84.638 1.00 40.61 168 MET B O 1
ATOM 2268 N N . MET B 1 116 ? 12.087 32.424 83.530 1.00 39.20 169 MET B N 1
ATOM 2269 C CA . MET B 1 116 ? 13.204 31.784 84.206 1.00 39.40 169 MET B CA 1
ATOM 2270 C C . MET B 1 116 ? 14.429 32.358 83.508 1.00 39.05 169 MET B C 1
ATOM 2271 O O . MET B 1 116 ? 14.495 32.361 82.275 1.00 39.10 169 MET B O 1
ATOM 2276 N N . LYS B 1 117 ? 15.379 32.866 84.291 1.00 39.30 170 LYS B N 1
ATOM 2277 C CA . LYS B 1 117 ? 16.601 33.457 83.745 1.00 39.10 170 LYS B CA 1
ATOM 2278 C C . LYS B 1 117 ? 17.181 32.570 82.643 1.00 37.64 170 LYS B C 1
ATOM 2279 O O . LYS B 1 117 ? 17.941 33.023 81.791 1.00 38.01 170 LYS B O 1
ATOM 2285 N N . ARG B 1 118 ? 16.790 31.303 82.668 1.00 37.56 171 ARG B N 1
ATOM 2286 C CA . ARG B 1 118 ? 17.232 30.311 81.699 1.00 35.67 171 ARG B CA 1
ATOM 2287 C C . ARG B 1 118 ? 16.224 29.162 81.771 1.00 33.16 171 ARG B C 1
ATOM 2288 O O . ARG B 1 118 ? 15.684 28.870 82.841 1.00 31.79 171 ARG B O 1
ATOM 2296 N N . PHE B 1 119 ? 15.952 28.524 80.638 1.00 31.47 172 PHE B N 1
ATOM 2297 C CA . PHE B 1 119 ? 15.003 27.412 80.621 1.00 30.66 172 PHE B CA 1
ATOM 2298 C C . PHE B 1 119 ? 15.579 26.198 81.342 1.00 31.15 172 PHE B C 1
ATOM 2299 O O . PHE B 1 119 ? 16.713 25.793 81.083 1.00 28.86 172 PHE B O 1
ATOM 2307 N N . ILE B 1 120 ? 14.783 25.613 82.233 1.00 31.88 173 ILE B N 1
ATOM 2308 C CA . ILE B 1 120 ? 15.223 24.455 83.000 1.00 31.86 173 ILE B CA 1
ATOM 2309 C C . ILE B 1 120 ? 14.665 23.164 82.415 1.00 32.90 173 ILE B C 1
ATOM 2310 O O . ILE B 1 120 ? 13.522 22.790 82.686 1.00 35.89 173 ILE B O 1
ATOM 2315 N N . PRO B 1 121 ? 15.475 22.460 81.609 1.00 32.87 174 PRO B N 1
ATOM 2316 C CA . PRO B 1 121 ? 15.103 21.197 80.957 1.00 31.30 174 PRO B CA 1
ATOM 2317 C C . PRO B 1 121 ? 14.726 20.081 81.928 1.00 31.17 174 PRO B C 1
ATOM 2318 O O . PRO B 1 121 ? 15.267 20.001 83.035 1.00 32.47 174 PRO B O 1
ATOM 2322 N N . LEU B 1 122 ? 13.805 19.218 81.498 1.00 30.00 175 LEU B N 1
ATOM 2323 C CA . LEU B 1 122 ? 13.352 18.085 82.301 1.00 28.28 175 LEU B CA 1
ATOM 2324 C C . LEU B 1 122 ? 14.538 17.167 82.572 1.00 27.37 175 LEU B C 1
ATOM 2325 O O . LEU B 1 122 ? 14.736 16.703 83.696 1.00 25.10 175 LEU B O 1
ATOM 2330 N N . ALA B 1 123 ? 15.322 16.915 81.525 1.00 25.98 176 ALA B N 1
ATOM 2331 C CA . ALA B 1 123 ? 16.502 16.067 81.623 1.00 24.37 176 ALA B CA 1
ATOM 2332 C C . ALA B 1 123 ? 17.387 16.515 82.784 1.00 25.17 176 ALA B C 1
ATOM 2333 O O . ALA B 1 123 ? 17.852 15.692 83.577 1.00 24.22 176 ALA B O 1
ATOM 2335 N N . GLU B 1 124 ? 17.623 17.822 82.867 1.00 24.12 177 GLU B N 1
ATOM 2336 C CA . GLU B 1 124 ? 18.440 18.390 83.928 1.00 25.52 177 GLU B CA 1
ATOM 2337 C C . GLU B 1 124 ? 17.822 18.037 85.269 1.00 26.23 177 GLU B C 1
ATOM 2338 O O . GLU B 1 124 ? 18.489 17.482 86.150 1.00 25.74 177 GLU B O 1
ATOM 2344 N N . LEU B 1 125 ? 16.534 18.338 85.406 1.00 24.80 178 LEU B N 1
ATOM 2345 C CA . LEU B 1 125 ? 15.813 18.052 86.637 1.00 26.69 178 LEU B CA 1
ATOM 2346 C C . LEU B 1 125 ? 15.940 16.583 87.031 1.00 26.79 178 LEU B C 1
ATOM 2347 O O . LEU B 1 125 ? 16.117 16.249 88.210 1.00 24.60 178 LEU B O 1
ATOM 2352 N N . LYS B 1 126 ? 15.862 15.712 86.031 1.00 27.58 179 LYS B N 1
ATOM 2353 C CA . LYS B 1 126 ? 15.946 14.278 86.255 1.00 27.45 179 LYS B CA 1
ATOM 2354 C C . LYS B 1 126 ? 17.345 13.849 86.684 1.00 29.53 179 LYS B C 1
ATOM 2355 O O . LYS B 1 126 ? 17.494 12.864 87.404 1.00 32.13 179 LYS B O 1
ATOM 2361 N N . SER B 1 127 ? 18.368 14.583 86.254 1.00 30.21 180 SER B N 1
ATOM 2362 C CA . SER B 1 127 ? 19.731 14.221 86.618 1.00 31.77 180 SER B CA 1
ATOM 2363 C C . SER B 1 127 ? 19.947 14.466 88.098 1.00 32.92 180 SER B C 1
ATOM 2364 O O . SER B 1 127 ? 20.404 13.580 88.813 1.00 34.57 180 SER B O 1
ATOM 2367 N N . TYR B 1 128 ? 19.629 15.671 88.558 1.00 33.42 181 TYR B N 1
ATOM 2368 C CA . TYR B 1 128 ? 19.796 15.992 89.968 1.00 36.29 181 TYR B CA 1
ATOM 2369 C C . TYR B 1 128 ? 18.924 15.063 90.797 1.00 37.04 181 TYR B C 1
ATOM 2370 O O . TYR B 1 128 ? 19.336 14.584 91.851 1.00 35.73 181 TYR B O 1
ATOM 2379 N N . HIS B 1 129 ? 17.719 14.798 90.296 1.00 39.59 182 HIS B N 1
ATOM 2380 C CA . HIS B 1 129 ? 16.778 13.922 90.977 1.00 39.22 182 HIS B CA 1
ATOM 2381 C C . HIS B 1 129 ? 17.394 12.557 91.243 1.00 39.14 182 HIS B C 1
ATOM 2382 O O . HIS B 1 129 ? 17.416 12.089 92.381 1.00 37.57 182 HIS B O 1
ATOM 2389 N N . GLN B 1 130 ? 17.885 11.921 90.185 1.00 39.72 183 GLN B N 1
ATOM 2390 C CA . GLN B 1 130 ? 18.503 10.606 90.302 1.00 41.19 183 GLN B CA 1
ATOM 2391 C C . GLN B 1 130 ? 19.743 10.708 91.194 1.00 40.61 183 GLN B C 1
ATOM 2392 O O . GLN B 1 130 ? 20.056 9.797 91.961 1.00 40.59 183 GLN B O 1
ATOM 2398 N N . ALA B 1 131 ? 20.442 11.830 91.101 1.00 39.88 184 ALA B N 1
ATOM 2399 C CA . ALA B 1 131 ? 21.626 12.033 91.913 1.00 41.88 184 ALA B CA 1
ATOM 2400 C C . ALA B 1 131 ? 21.236 12.083 93.389 1.00 42.28 184 ALA B C 1
ATOM 2401 O O . ALA B 1 131 ? 21.809 11.368 94.218 1.00 42.62 184 ALA B O 1
ATOM 2403 N N . HIS B 1 132 ? 20.253 12.924 93.707 1.00 42.23 185 HIS B N 1
ATOM 2404 C CA . HIS B 1 132 ? 19.785 13.085 95.083 1.00 42.44 185 HIS B CA 1
ATOM 2405 C C . HIS B 1 132 ? 19.043 11.870 95.603 1.00 42.39 185 HIS B C 1
ATOM 2406 O O . HIS B 1 132 ? 18.898 11.700 96.814 1.00 42.47 185 HIS B O 1
ATOM 2413 N N . LYS B 1 133 ? 18.553 11.036 94.692 1.00 43.25 186 LYS B N 1
ATOM 2414 C CA . LYS B 1 133 ? 17.844 9.836 95.103 1.00 45.08 186 LYS B CA 1
ATOM 2415 C C . LYS B 1 133 ? 18.920 8.866 95.563 1.00 46.19 186 LYS B C 1
ATOM 2416 O O . LYS B 1 133 ? 18.754 8.155 96.558 1.00 46.16 186 LYS B O 1
ATOM 2422 N N . ALA B 1 134 ? 20.035 8.868 94.839 1.00 46.88 187 ALA B N 1
ATOM 2423 C CA . ALA B 1 134 ? 21.161 8.006 95.159 1.00 48.85 187 ALA B CA 1
ATOM 2424 C C . ALA B 1 134 ? 21.768 8.432 96.488 1.00 49.51 187 ALA B C 1
ATOM 2425 O O . ALA B 1 134 ? 22.100 7.594 97.327 1.00 50.56 187 ALA B O 1
ATOM 2427 N N . THR B 1 135 ? 21.902 9.741 96.676 1.00 50.86 188 THR B N 1
ATOM 2428 C CA . THR B 1 135 ? 22.477 10.289 97.899 1.00 52.56 188 THR B CA 1
ATOM 2429 C C . THR B 1 135 ? 21.541 11.282 98.589 1.00 53.30 188 THR B C 1
ATOM 2430 O O . THR B 1 135 ? 20.362 10.993 98.822 1.00 54.77 188 THR B O 1
ATOM 2434 N N . GLY B 1 136 ? 22.075 12.453 98.921 1.00 53.37 189 GLY B N 1
ATOM 2435 C CA . GLY B 1 136 ? 21.275 13.472 99.577 1.00 51.43 189 GLY B CA 1
ATOM 2436 C C . GLY B 1 136 ? 21.090 14.693 98.695 1.00 49.59 189 GLY B C 1
ATOM 2437 O O . GLY B 1 136 ? 22.060 15.224 98.152 1.00 49.73 189 GLY B O 1
ATOM 2438 N N . GLY B 1 137 ? 19.844 15.135 98.550 1.00 47.22 190 GLY B N 1
ATOM 2439 C CA . GLY B 1 137 ? 19.562 16.297 97.727 1.00 43.14 190 GLY B CA 1
ATOM 2440 C C . GLY B 1 137 ? 18.106 16.726 97.775 1.00 40.38 190 GLY B C 1
ATOM 2441 O O . GLY B 1 137 ? 17.206 15.885 97.873 1.00 40.02 190 GLY B O 1
ATOM 2442 N N . PRO B 1 138 ? 17.840 18.038 97.689 1.00 37.78 191 PRO B N 1
ATOM 2443 C CA . PRO B 1 138 ? 16.485 18.594 97.726 1.00 37.12 191 PRO B CA 1
ATOM 2444 C C . PRO B 1 138 ? 15.554 18.168 96.595 1.00 34.32 191 PRO B C 1
ATOM 2445 O O . PRO B 1 138 ? 14.591 18.863 96.299 1.00 34.83 191 PRO B O 1
ATOM 2449 N N . LEU B 1 139 ? 15.836 17.034 95.965 1.00 33.99 192 LEU B N 1
ATOM 2450 C CA . LEU B 1 139 ? 14.988 16.546 94.878 1.00 33.37 192 LEU B CA 1
ATOM 2451 C C . LEU B 1 139 ? 14.785 15.032 94.941 1.00 33.87 192 LEU B C 1
ATOM 2452 O O . LEU B 1 139 ? 14.196 14.432 94.035 1.00 34.25 192 LEU B O 1
ATOM 2457 N N . LYS B 1 140 ? 15.271 14.416 96.013 1.00 33.62 193 LYS B N 1
ATOM 2458 C CA . LYS B 1 140 ? 15.136 12.976 96.184 1.00 32.75 193 LYS B CA 1
ATOM 2459 C C . LYS B 1 140 ? 13.681 12.531 96.025 1.00 33.20 193 LYS B C 1
ATOM 2460 O O . LYS B 1 140 ? 13.403 11.481 95.441 1.00 33.33 193 LYS B O 1
ATOM 2466 N N . ASN B 1 141 ? 12.754 13.339 96.533 1.00 33.00 194 ASN B N 1
ATOM 2467 C CA . ASN B 1 141 ? 11.335 13.013 96.450 1.00 31.88 194 ASN B CA 1
ATOM 2468 C C . ASN B 1 141 ? 10.506 14.069 95.724 1.00 31.90 194 ASN B C 1
ATOM 2469 O O . ASN B 1 141 ? 9.326 14.263 96.033 1.00 31.02 194 ASN B O 1
ATOM 2474 N N . MET B 1 142 ? 11.111 14.754 94.762 1.00 31.65 195 MET B N 1
ATOM 2475 C CA . MET B 1 142 ? 10.373 15.766 94.029 1.00 32.27 195 MET B CA 1
ATOM 2476 C C . MET B 1 142 ? 9.155 15.135 93.370 1.00 32.14 195 MET B C 1
ATOM 2477 O O . MET B 1 142 ? 9.273 14.161 92.627 1.00 32.67 195 MET B O 1
ATOM 2482 N N . VAL B 1 143 ? 7.984 15.695 93.648 1.00 31.90 196 VAL B N 1
ATOM 2483 C CA . VAL B 1 143 ? 6.739 15.188 93.095 1.00 32.47 196 VAL B CA 1
ATOM 2484 C C . VAL B 1 143 ? 6.771 15.091 91.567 1.00 34.55 196 VAL B C 1
ATOM 2485 O O . VAL B 1 143 ? 6.141 14.208 90.975 1.00 35.49 196 VAL B O 1
ATOM 2489 N N . LEU B 1 144 ? 7.506 15.996 90.932 1.00 34.19 197 LEU B N 1
ATOM 2490 C CA . LEU B 1 144 ? 7.616 16.002 89.482 1.00 34.96 197 LEU B CA 1
ATOM 2491 C C . LEU B 1 144 ? 8.001 14.645 88.931 1.00 35.15 197 LEU B C 1
ATOM 2492 O O . LEU B 1 144 ? 7.649 14.306 87.802 1.00 38.13 197 LEU B O 1
ATOM 2497 N N . PHE B 1 145 ? 8.721 13.862 89.724 1.00 35.52 198 PHE B N 1
ATOM 2498 C CA . PHE B 1 145 ? 9.166 12.555 89.262 1.00 35.39 198 PHE B CA 1
ATOM 2499 C C . PHE B 1 145 ? 8.482 11.353 89.896 1.00 35.09 198 PHE B C 1
ATOM 2500 O O . PHE B 1 145 ? 8.253 10.349 89.232 1.00 34.13 198 PHE B O 1
ATOM 2508 N N . THR B 1 146 ? 8.153 11.454 91.175 1.00 36.24 199 THR B N 1
ATOM 2509 C CA . THR B 1 146 ? 7.483 10.358 91.857 1.00 36.76 199 THR B CA 1
ATOM 2510 C C . THR B 1 146 ? 6.063 10.156 91.328 1.00 38.40 199 THR B C 1
ATOM 2511 O O . THR B 1 146 ? 5.574 9.021 91.241 1.00 37.77 199 THR B O 1
ATOM 2515 N N . ARG B 1 147 ? 5.414 11.262 90.960 1.00 37.52 200 ARG B N 1
ATOM 2516 C CA . ARG B 1 147 ? 4.044 11.219 90.469 1.00 38.32 200 ARG B CA 1
ATOM 2517 C C . ARG B 1 147 ? 3.903 11.715 89.031 1.00 38.32 200 ARG B C 1
ATOM 2518 O O . ARG B 1 147 ? 3.530 12.867 88.789 1.00 36.93 200 ARG B O 1
ATOM 2526 N N . GLN B 1 148 ? 4.177 10.826 88.082 1.00 38.87 201 GLN B N 1
ATOM 2527 C CA . GLN B 1 148 ? 4.100 11.158 86.664 1.00 39.75 201 GLN B CA 1
ATOM 2528 C C . GLN B 1 148 ? 2.684 11.407 86.147 1.00 39.16 201 GLN B C 1
ATOM 2529 O O . GLN B 1 148 ? 2.495 11.649 84.954 1.00 40.27 201 GLN B O 1
ATOM 2535 N N . ARG B 1 149 ? 1.688 11.342 87.026 1.00 37.52 202 ARG B N 1
ATOM 2536 C CA . ARG B 1 149 ? 0.312 11.581 86.598 1.00 36.11 202 ARG B CA 1
ATOM 2537 C C . ARG B 1 149 ? -0.264 12.902 87.103 1.00 34.86 202 ARG B C 1
ATOM 2538 O O . ARG B 1 149 ? -1.186 13.451 86.502 1.00 32.77 202 ARG B O 1
ATOM 2546 N N . LEU B 1 150 ? 0.287 13.408 88.201 1.00 34.02 203 LEU B N 1
ATOM 2547 C CA . LEU B 1 150 ? -0.177 14.659 88.794 1.00 33.99 203 LEU B CA 1
ATOM 2548 C C . LEU B 1 150 ? 0.210 15.884 87.950 1.00 33.78 203 LEU B C 1
ATOM 2549 O O . LEU B 1 150 ? 1.399 16.195 87.806 1.00 35.93 203 LEU B O 1
ATOM 2554 N N . SER B 1 151 ? -0.783 16.579 87.397 1.00 31.79 204 SER B N 1
ATOM 2555 C CA . SER B 1 151 ? -0.502 17.765 86.588 1.00 32.85 204 SER B CA 1
ATOM 2556 C C . SER B 1 151 ? -0.422 19.008 87.470 1.00 31.98 204 SER B C 1
ATOM 2557 O O . SER B 1 151 ? -0.026 20.086 87.019 1.00 30.46 204 SER B O 1
ATOM 2560 N N . ILE B 1 152 ? -0.805 18.844 88.731 1.00 32.83 205 ILE B N 1
ATOM 2561 C CA . ILE B 1 152 ? -0.779 19.931 89.708 1.00 33.09 205 ILE B CA 1
ATOM 2562 C C . ILE B 1 152 ? -0.138 19.366 90.971 1.00 33.06 205 ILE B C 1
ATOM 2563 O O . ILE B 1 152 ? -0.763 18.616 91.713 1.00 33.01 205 ILE B O 1
ATOM 2568 N N . GLN B 1 153 ? 1.114 19.738 91.216 1.00 34.90 206 GLN B N 1
ATOM 2569 C CA . GLN B 1 153 ? 1.848 19.220 92.363 1.00 32.84 206 GLN B CA 1
ATOM 2570 C C . GLN B 1 153 ? 2.379 20.296 93.304 1.00 31.77 206 GLN B C 1
ATOM 2571 O O . GLN B 1 153 ? 2.720 21.390 92.878 1.00 30.42 206 GLN B O 1
ATOM 2577 N N . PRO B 1 154 ? 2.459 19.985 94.607 1.00 31.65 207 PRO B N 1
ATOM 2578 C CA . PRO B 1 154 ? 2.954 20.907 95.632 1.00 31.59 207 PRO B CA 1
ATOM 2579 C C . PRO B 1 154 ? 4.468 20.725 95.734 1.00 33.59 207 PRO B C 1
ATOM 2580 O O . PRO B 1 154 ? 4.974 19.616 95.558 1.00 32.77 207 PRO B O 1
ATOM 2584 N N . LEU B 1 155 ? 5.190 21.801 96.021 1.00 34.67 208 LEU B N 1
ATOM 2585 C CA . LEU B 1 155 ? 6.637 21.705 96.130 1.00 34.49 208 LEU B CA 1
ATOM 2586 C C . LEU B 1 155 ? 7.140 22.061 97.511 1.00 34.71 208 LEU B C 1
ATOM 2587 O O . LEU B 1 155 ? 6.594 22.942 98.177 1.00 36.86 208 LEU B O 1
ATOM 2592 N N . THR B 1 156 ? 8.195 21.370 97.930 1.00 32.43 209 THR B N 1
ATOM 2593 C CA . THR B 1 156 ? 8.800 21.608 99.226 1.00 31.46 209 THR B CA 1
ATOM 2594 C C . THR B 1 156 ? 9.644 22.875 99.113 1.00 33.03 209 THR B C 1
ATOM 2595 O O . THR B 1 156 ? 10.009 23.285 98.002 1.00 31.41 209 THR B O 1
ATOM 2599 N N . GLN B 1 157 ? 9.948 23.499 100.250 1.00 32.37 210 GLN B N 1
ATOM 2600 C CA . GLN B 1 157 ? 10.758 24.712 100.236 1.00 33.73 210 GLN B CA 1
ATOM 2601 C C . GLN B 1 157 ? 12.103 24.442 99.556 1.00 33.89 210 GLN B C 1
ATOM 2602 O O . GLN B 1 157 ? 12.498 25.183 98.650 1.00 29.65 210 GLN B O 1
ATOM 2608 N N . GLU B 1 158 ? 12.787 23.375 99.982 1.00 34.11 211 GLU B N 1
ATOM 2609 C CA . GLU B 1 158 ? 14.069 22.985 99.390 1.00 35.55 211 GLU B CA 1
ATOM 2610 C C . GLU B 1 158 ? 13.919 22.915 97.877 1.00 33.73 211 GLU B C 1
ATOM 2611 O O . GLU B 1 158 ? 14.590 23.624 97.131 1.00 31.81 211 GLU B O 1
ATOM 2617 N N . GLU B 1 159 ? 13.040 22.021 97.445 1.00 32.71 212 GLU B N 1
ATOM 2618 C CA . GLU B 1 159 ? 12.775 21.822 96.032 1.00 33.92 212 GLU B CA 1
ATOM 2619 C C . GLU B 1 159 ? 12.617 23.181 95.364 1.00 33.49 212 GLU B C 1
ATOM 2620 O O . GLU B 1 159 ? 13.309 23.485 94.393 1.00 32.41 212 GLU B O 1
ATOM 2626 N N . PHE B 1 160 ? 11.732 24.006 95.914 1.00 33.30 213 PHE B N 1
ATOM 2627 C CA . PHE B 1 160 ? 11.497 25.330 95.363 1.00 35.18 213 PHE B CA 1
ATOM 2628 C C . PHE B 1 160 ? 12.784 26.146 95.326 1.00 34.75 213 PHE B C 1
ATOM 2629 O O . PHE B 1 160 ? 13.173 26.646 94.273 1.00 34.94 213 PHE B O 1
ATOM 2637 N N . ASP B 1 161 ? 13.448 26.279 96.469 1.00 35.14 214 ASP B N 1
ATOM 2638 C CA . ASP B 1 161 ? 14.681 27.056 96.519 1.00 36.41 214 ASP B CA 1
ATOM 2639 C C . ASP B 1 161 ? 15.734 26.517 95.562 1.00 36.97 214 ASP B C 1
ATOM 2640 O O . ASP B 1 161 ? 16.395 27.288 94.862 1.00 35.94 214 ASP B O 1
ATOM 2645 N N . PHE B 1 162 ? 15.882 25.194 95.530 1.00 36.27 215 PHE B N 1
ATOM 2646 C CA . PHE B 1 162 ? 16.868 24.571 94.662 1.00 36.12 215 PHE B CA 1
ATOM 2647 C C . PHE B 1 162 ? 16.616 24.847 93.185 1.00 35.99 215 PHE B C 1
ATOM 2648 O O . PHE B 1 162 ? 17.550 25.119 92.437 1.00 36.53 215 PHE B O 1
ATOM 2656 N N . VAL B 1 163 ? 15.361 24.759 92.759 1.00 34.89 216 VAL B N 1
ATOM 2657 C CA . VAL B 1 163 ? 15.032 25.020 91.363 1.00 33.98 216 VAL B CA 1
ATOM 2658 C C . VAL B 1 163 ? 15.450 26.434 90.974 1.00 31.64 216 VAL B C 1
ATOM 2659 O O . VAL B 1 163 ? 15.917 26.664 89.855 1.00 31.97 216 VAL B O 1
ATOM 2663 N N . LEU B 1 164 ? 15.280 27.377 91.899 1.00 28.99 217 LEU B N 1
ATOM 2664 C CA . LEU B 1 164 ? 15.651 28.769 91.645 1.00 25.00 217 LEU B CA 1
ATOM 2665 C C . LEU B 1 164 ? 17.160 28.926 91.485 1.00 24.58 217 LEU B C 1
ATOM 2666 O O . LEU B 1 164 ? 17.619 29.768 90.704 1.00 24.59 217 LEU B O 1
ATOM 2671 N N . SER B 1 165 ? 17.928 28.118 92.215 1.00 21.86 218 SER B N 1
ATOM 2672 C CA . SER B 1 165 ? 19.385 28.198 92.143 1.00 21.99 218 SER B CA 1
ATOM 2673 C C . SER B 1 165 ? 19.908 27.732 90.792 1.00 21.18 218 SER B C 1
ATOM 2674 O O . SER B 1 165 ? 20.866 28.293 90.271 1.00 22.48 218 SER B O 1
ATOM 2677 N N . LEU B 1 166 ? 19.276 26.702 90.235 1.00 22.19 219 LEU B N 1
ATOM 2678 C CA . LEU B 1 166 ? 19.642 26.166 88.926 1.00 22.85 219 LEU B CA 1
ATOM 2679 C C . LEU B 1 166 ? 19.599 27.308 87.916 1.00 24.36 219 LEU B C 1
ATOM 2680 O O . LEU B 1 166 ? 20.533 27.508 87.128 1.00 23.16 219 LEU B O 1
ATOM 2685 N N . GLU B 1 167 ? 18.489 28.040 87.951 1.00 28.08 220 GLU B N 1
ATOM 2686 C CA . GLU B 1 167 ? 18.259 29.182 87.080 1.00 30.34 220 GLU B CA 1
ATOM 2687 C C . GLU B 1 167 ? 19.512 30.055 87.036 1.00 33.28 220 GLU B C 1
ATOM 2688 O O . GLU B 1 167 ? 19.896 30.563 85.976 1.00 34.62 220 GLU B O 1
ATOM 2694 N N . GLU B 1 168 ? 20.156 30.216 88.187 1.00 31.99 221 GLU B N 1
ATOM 2695 C CA . GLU B 1 168 ? 21.355 31.038 88.262 1.00 33.18 221 GLU B CA 1
ATOM 2696 C C . GLU B 1 168 ? 22.577 30.411 87.597 1.00 32.67 221 GLU B C 1
ATOM 2697 O O . GLU B 1 168 ? 23.465 31.129 87.142 1.00 32.53 221 GLU B O 1
ATOM 2703 N N . LEU B 1 169 ? 22.628 29.083 87.543 1.00 31.45 222 LEU B N 1
ATOM 2704 C CA . LEU B 1 169 ? 23.765 28.411 86.930 1.00 29.92 222 LEU B CA 1
ATOM 2705 C C . LEU B 1 169 ? 23.847 28.723 85.441 1.00 31.92 222 LEU B C 1
ATOM 2706 O O . LEU B 1 169 ? 23.236 28.049 84.614 1.00 33.25 222 LEU B O 1
ATOM 2711 N N . GLU B 1 170 ? 24.606 29.754 85.100 1.00 33.71 223 GLU B N 1
ATOM 2712 C CA . GLU B 1 170 ? 24.750 30.136 83.706 1.00 36.51 223 GLU B CA 1
ATOM 2713 C C . GLU B 1 170 ? 25.705 29.166 83.033 1.00 35.30 223 GLU B C 1
ATOM 2714 O O . GLU B 1 170 ? 25.210 28.266 82.323 1.00 34.97 223 GLU B O 1
#

B-factor: mean 34.96, std 9.56, range [5.91, 68.11]